Protein AF-A0A9W9ZMQ4-F1 (afdb_monomer)

Organism: NCBI:txid174260

Nearest PDB structures (foldseek):
  8i03-assembly1_B  TM=2.409E-01  e=3.350E+00  Schizosaccharomyces pombe

Sequence (214 aa):
MVRSVQECRAGLDAIQRSYLNISFSGPNGVFNESYMQEILKPEFLSNLENKTTQLNDWTKHHEGKTASRSLHESVLEYVGRPIHAFLRYLESDHMQHCVPSNVSSGLSFLPVSFVYVNGSADVTQKTTKVLPSGEPLNGSKAYVEILSYFTTTNNTPDEVHELGYKMLHKLYPEALEVARQVTGQKDNDTARDEFLKMLNSSEMFFSNVFDSTT

pLDDT: mean 88.93, std 10.67, range [38.91, 98.56]

Foldseek 3Di:
DAAALVVLVVVLVVLCVQQVQCNVVPLVRLCVDPVCVVVLPPVNLVVVVPDVVVQVVVCVVPVNDGPNRVVSVCCSPVPSNVSRVVSVCSVPVVSQQHEHCVQPVFLQSPDDQAGGGNRDGPPVGGDLCADPVGHHRHSLVVVQVVCVVVDVDPDHPVRVVVVVVVVCVVCVVVVLVVLCVVVVDPDSVVSVVVVVVVCPDPVVDPPPDPPPDD

Secondary structure (DSSP, 8-state):
---BHHHHHHHHHHHHHHTHHHHHHGGGGGGGSHHHHTTT-HHHHHHHHT-HHHHHHHHHHTTT--HHHHHHHHHIIIIIHHHHHHHHHIIIIIGGGPBPTTT-SSGGG-S-SEEEETTEEEEEEE---B-TTSPBP-HHHHHHHHHHHH-S----HHHHHHHHHHHHHHHHHHHHHHHHHHH--SSHHHHHHHHHHHHTSGGGSTT-------

Solvent-accessible surface area (backbone atoms only — not comparable to full-atom values): 12031 Å² total; per-residue (Å²): 129,93,38,17,46,66,56,48,48,54,50,50,57,52,53,36,61,78,38,45,41,24,63,74,59,37,32,70,13,39,71,71,30,75,87,42,40,67,74,66,30,67,70,56,43,49,63,67,67,70,43,67,71,63,48,54,53,46,22,70,76,48,85,69,40,52,70,63,57,52,48,54,53,46,46,40,62,72,45,12,39,53,53,34,51,48,54,48,40,50,66,60,67,48,46,32,44,21,32,42,56,91,68,30,82,52,49,60,48,32,62,59,70,41,45,36,50,76,60,40,72,39,85,89,41,68,50,83,50,43,48,98,88,62,53,74,58,52,20,45,59,50,44,51,56,52,48,52,71,79,36,97,57,90,66,50,69,65,55,51,50,52,49,49,52,54,49,47,68,61,47,50,60,56,54,45,52,51,22,18,69,74,66,70,36,88,50,62,68,62,9,46,56,52,38,52,51,51,66,71,31,73,88,63,45,92,74,73,68,76,82,84,83,127

Structure (mmCIF, N/CA/C/O backbone):
data_AF-A0A9W9ZMQ4-F1
#
_entry.id   AF-A0A9W9ZMQ4-F1
#
loop_
_atom_site.group_PDB
_atom_site.id
_atom_site.type_symbol
_atom_site.label_atom_id
_atom_site.label_alt_id
_atom_site.label_comp_id
_atom_site.label_asym_id
_atom_site.label_entity_id
_atom_site.label_seq_id
_atom_site.pdbx_PDB_ins_code
_atom_site.Cartn_x
_atom_site.Cartn_y
_atom_site.Cartn_z
_atom_site.occupancy
_atom_site.B_iso_or_equiv
_atom_site.auth_seq_id
_atom_site.auth_comp_id
_atom_site.auth_asym_id
_atom_site.auth_atom_id
_atom_site.pdbx_PDB_model_num
ATOM 1 N N . MET A 1 1 ? -0.966 -9.964 2.842 1.00 59.53 1 MET A N 1
ATOM 2 C CA . MET A 1 1 ? -1.218 -9.916 4.301 1.00 59.53 1 MET A CA 1
ATOM 3 C C . MET A 1 1 ? -2.714 -9.739 4.488 1.00 59.53 1 MET A C 1
ATOM 5 O O . MET A 1 1 ? -3.274 -8.937 3.756 1.00 59.53 1 MET A O 1
ATOM 9 N N . VAL A 1 2 ? -3.369 -10.503 5.366 1.00 82.06 2 VAL A N 1
ATOM 10 C CA . VAL A 1 2 ? -4.821 -10.350 5.574 1.00 82.06 2 VAL A CA 1
ATOM 11 C C . VAL A 1 2 ? -5.067 -9.009 6.263 1.00 82.06 2 VAL A C 1
ATOM 13 O O . VAL A 1 2 ? -4.484 -8.733 7.314 1.00 82.06 2 VAL A O 1
ATOM 16 N N . ARG A 1 3 ? -5.865 -8.160 5.624 1.00 88.56 3 ARG A N 1
ATOM 17 C CA . ARG A 1 3 ? -6.166 -6.790 6.042 1.00 88.56 3 ARG A CA 1
ATOM 18 C C . ARG A 1 3 ? -7.648 -6.519 5.857 1.00 88.56 3 ARG A C 1
ATOM 20 O O . ARG A 1 3 ? -8.308 -7.201 5.067 1.00 88.56 3 ARG A O 1
ATOM 27 N N . SER A 1 4 ? -8.159 -5.548 6.603 1.00 92.50 4 SER A N 1
ATOM 28 C CA . SER A 1 4 ? -9.529 -5.090 6.413 1.00 92.50 4 SER A CA 1
ATOM 29 C C . SER A 1 4 ? -9.705 -4.438 5.039 1.00 92.50 4 SER A C 1
ATOM 31 O O . SER A 1 4 ? -8.743 -3.952 4.443 1.00 92.50 4 SER A O 1
ATOM 33 N N . VAL A 1 5 ? -10.940 -4.379 4.537 1.00 92.81 5 VAL A N 1
ATOM 34 C CA . VAL A 1 5 ? -11.267 -3.680 3.280 1.00 92.81 5 VAL A CA 1
ATOM 35 C C . VAL A 1 5 ? -10.773 -2.227 3.293 1.00 92.81 5 VAL A C 1
ATOM 37 O O . VAL A 1 5 ? -10.251 -1.748 2.289 1.00 92.81 5 VAL A O 1
ATOM 40 N N . GLN A 1 6 ? -10.893 -1.526 4.423 1.00 92.00 6 GLN A N 1
ATOM 41 C CA . GLN A 1 6 ? -10.445 -0.138 4.559 1.00 92.00 6 GLN A CA 1
ATOM 42 C C . GLN A 1 6 ? -8.924 -0.027 4.484 1.00 92.00 6 GLN A C 1
ATOM 44 O O . GLN A 1 6 ? -8.417 0.827 3.763 1.00 92.00 6 GLN A O 1
ATOM 49 N N . GLU A 1 7 ? -8.195 -0.901 5.180 1.00 91.75 7 GLU A N 1
ATOM 50 C CA . GLU A 1 7 ? -6.730 -0.927 5.124 1.00 91.75 7 GLU A CA 1
ATOM 51 C C . GLU A 1 7 ? -6.221 -1.308 3.732 1.00 91.75 7 GLU A C 1
ATOM 53 O O . GLU A 1 7 ? -5.262 -0.713 3.247 1.00 91.75 7 GLU A O 1
ATOM 58 N N . CYS A 1 8 ? -6.869 -2.265 3.064 1.00 93.44 8 CYS A N 1
ATOM 59 C CA . CYS A 1 8 ? -6.542 -2.618 1.686 1.00 93.44 8 CYS A CA 1
ATOM 60 C C . CYS A 1 8 ? -6.761 -1.447 0.731 1.00 93.44 8 CYS A C 1
ATOM 62 O O . CYS A 1 8 ? -5.898 -1.176 -0.100 1.00 93.44 8 CYS A O 1
ATOM 64 N N . ARG A 1 9 ? -7.885 -0.730 0.862 1.00 94.69 9 ARG A N 1
ATOM 65 C CA . ARG A 1 9 ? -8.172 0.458 0.050 1.00 94.69 9 ARG A CA 1
ATOM 66 C C . ARG A 1 9 ? -7.150 1.560 0.297 1.00 94.69 9 ARG A C 1
ATOM 68 O O . ARG A 1 9 ? -6.568 2.050 -0.658 1.00 94.69 9 ARG A O 1
ATOM 75 N N . ALA A 1 10 ? -6.862 1.876 1.558 1.00 94.69 10 ALA A N 1
ATOM 76 C CA . ALA A 1 10 ? -5.843 2.864 1.901 1.00 94.69 10 ALA A CA 1
ATOM 77 C C . ALA A 1 10 ? -4.455 2.475 1.357 1.00 94.69 10 ALA A C 1
ATOM 79 O O . ALA A 1 10 ? -3.723 3.326 0.856 1.00 94.69 10 ALA A O 1
ATOM 80 N N . GLY A 1 11 ? -4.102 1.186 1.418 1.00 94.31 11 GLY A N 1
ATOM 81 C CA . GLY A 1 11 ? -2.867 0.661 0.838 1.00 94.31 11 GLY A CA 1
ATOM 82 C C . GLY A 1 11 ? -2.824 0.778 -0.687 1.00 94.31 11 GLY A C 1
ATOM 83 O O . GLY A 1 11 ? -1.808 1.207 -1.231 1.00 94.31 11 GLY A O 1
ATOM 84 N N . LEU A 1 12 ? -3.919 0.445 -1.376 1.00 95.94 12 LEU A N 1
ATOM 85 C CA . LEU A 1 12 ? -4.042 0.613 -2.825 1.00 95.94 12 LEU A CA 1
ATOM 86 C C . LEU A 1 12 ? -3.910 2.086 -3.219 1.00 95.94 12 LEU A C 1
ATOM 88 O O . LEU A 1 12 ? -3.083 2.400 -4.070 1.00 95.94 12 LEU A O 1
ATOM 92 N N . ASP A 1 13 ? -4.647 2.980 -2.557 1.00 96.94 13 ASP A N 1
ATOM 93 C CA . ASP A 1 13 ? -4.604 4.422 -2.812 1.00 96.94 13 ASP A CA 1
ATOM 94 C C . ASP A 1 13 ? -3.179 4.972 -2.624 1.00 96.94 13 ASP A C 1
ATOM 96 O O . ASP A 1 13 ? -2.702 5.783 -3.420 1.00 96.94 13 ASP A O 1
ATOM 100 N N . ALA A 1 14 ? -2.466 4.514 -1.589 1.00 96.75 14 ALA A N 1
ATOM 101 C CA . ALA A 1 14 ? -1.083 4.908 -1.336 1.00 96.75 14 ALA A CA 1
ATOM 102 C C . ALA A 1 14 ? -0.130 4.437 -2.448 1.00 96.75 14 ALA A C 1
ATOM 104 O O . ALA A 1 14 ? 0.670 5.232 -2.941 1.00 96.75 14 ALA A O 1
ATOM 105 N N . ILE A 1 15 ? -0.234 3.175 -2.876 1.00 95.62 15 ILE A N 1
ATOM 106 C CA . ILE A 1 15 ? 0.614 2.620 -3.942 1.00 95.62 15 ILE A CA 1
ATOM 107 C C . ILE A 1 15 ? 0.295 3.279 -5.289 1.00 95.62 15 ILE A C 1
ATOM 109 O O . ILE A 1 15 ? 1.211 3.645 -6.022 1.00 95.62 15 ILE A O 1
ATOM 113 N N . GLN A 1 16 ? -0.983 3.484 -5.612 1.00 96.62 16 GLN A N 1
ATOM 114 C CA . GLN A 1 16 ? -1.398 4.181 -6.830 1.00 96.62 16 GLN A CA 1
ATOM 115 C C . GLN A 1 16 ? -0.849 5.606 -6.874 1.00 96.62 16 GLN A C 1
ATOM 117 O O . GLN A 1 16 ? -0.392 6.040 -7.924 1.00 96.62 16 GLN A O 1
ATOM 122 N N . ARG A 1 17 ? -0.800 6.319 -5.741 1.00 95.44 17 ARG A N 1
ATOM 123 C CA . ARG A 1 17 ? -0.156 7.641 -5.662 1.00 95.44 17 ARG A CA 1
ATOM 124 C C . ARG A 1 17 ? 1.351 7.596 -5.907 1.00 95.44 17 ARG A C 1
ATOM 126 O O . ARG A 1 17 ? 1.884 8.551 -6.462 1.00 95.44 17 ARG A O 1
ATOM 133 N N . SER A 1 18 ? 2.040 6.523 -5.514 1.00 94.38 18 SER A N 1
ATOM 134 C CA . SER A 1 18 ? 3.469 6.344 -5.822 1.00 94.38 18 SER A CA 1
ATOM 135 C C . SER A 1 18 ? 3.740 6.108 -7.314 1.00 94.38 18 SER A C 1
ATOM 137 O O . SER A 1 18 ? 4.836 6.405 -7.778 1.00 94.38 18 SER A O 1
ATOM 139 N N . TYR A 1 19 ?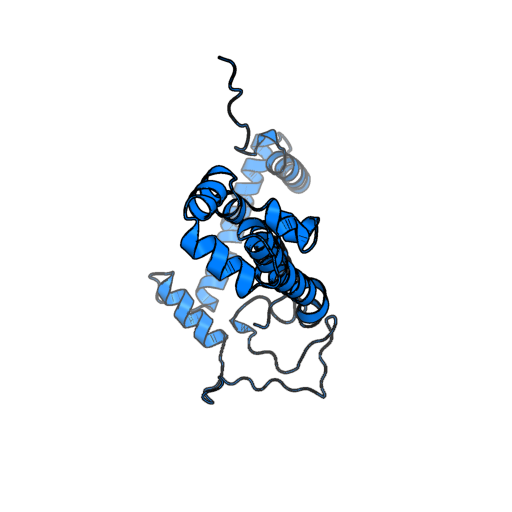 2.746 5.610 -8.054 1.00 95.88 19 TYR A N 1
ATOM 140 C CA . TYR A 1 19 ? 2.795 5.342 -9.495 1.00 95.88 19 TYR A CA 1
ATOM 141 C C . TYR A 1 19 ? 1.645 6.060 -10.210 1.00 95.88 19 TYR A C 1
ATOM 143 O O . TYR A 1 19 ? 0.858 5.442 -10.933 1.00 95.88 19 TYR A O 1
ATOM 151 N N . LEU A 1 20 ? 1.492 7.356 -9.924 1.00 95.94 20 LEU A N 1
ATOM 152 C CA . LEU A 1 20 ? 0.290 8.127 -10.242 1.00 95.94 20 LEU A CA 1
ATOM 153 C C . LEU A 1 20 ? -0.044 8.104 -11.733 1.00 95.94 20 LEU A C 1
ATOM 155 O O . LEU A 1 20 ? -1.196 7.881 -12.116 1.00 95.94 20 LEU A O 1
ATOM 159 N N . ASN A 1 21 ? 0.959 8.316 -12.583 1.00 97.81 21 ASN A N 1
ATOM 160 C CA . ASN A 1 21 ? 0.744 8.389 -14.019 1.00 97.81 21 ASN A CA 1
ATOM 161 C C . ASN A 1 21 ? 0.425 7.012 -14.588 1.00 97.81 21 ASN A C 1
ATOM 163 O O . ASN A 1 21 ? -0.464 6.904 -15.434 1.00 97.81 21 ASN A O 1
ATOM 167 N N . ILE A 1 22 ? 1.106 5.964 -14.114 1.00 97.88 22 ILE A N 1
ATOM 168 C CA . ILE A 1 22 ? 0.826 4.579 -14.521 1.00 97.88 22 ILE A CA 1
ATOM 169 C C . ILE A 1 22 ? -0.577 4.157 -14.069 1.00 97.88 22 ILE A C 1
ATOM 171 O O . ILE A 1 22 ? -1.312 3.524 -14.828 1.00 97.88 22 ILE A O 1
ATOM 175 N N . SER A 1 23 ? -0.974 4.538 -12.855 1.00 97.12 23 SER A N 1
ATOM 176 C CA . SER A 1 23 ? -2.301 4.254 -12.313 1.00 97.12 23 SER A CA 1
ATOM 177 C C . SER A 1 23 ? -3.410 4.928 -13.121 1.00 97.12 23 SER A C 1
ATOM 179 O O . SER A 1 23 ? -4.469 4.334 -13.300 1.00 97.12 23 SER A O 1
ATOM 181 N N . PHE A 1 24 ? -3.192 6.157 -13.597 1.00 96.19 24 PHE A N 1
ATOM 182 C CA . PHE A 1 24 ? -4.202 6.921 -14.334 1.00 96.19 24 PHE A CA 1
ATOM 183 C C . PHE A 1 24 ? -4.222 6.613 -15.839 1.00 96.19 24 PHE A C 1
ATOM 185 O O . PHE A 1 24 ? -5.285 6.517 -16.445 1.00 96.19 24 PHE A O 1
ATOM 192 N N . SER A 1 25 ? -3.046 6.453 -16.452 1.00 97.06 25 SER A N 1
ATOM 193 C CA . SER A 1 25 ? -2.873 6.383 -17.915 1.00 97.06 25 SER A CA 1
ATOM 194 C C . SER A 1 25 ? -2.521 4.982 -18.424 1.00 97.06 25 SER A C 1
ATOM 196 O O . SER A 1 25 ? -2.173 4.804 -19.595 1.00 97.06 25 SER A O 1
ATOM 198 N N . GLY A 1 26 ? -2.566 3.976 -17.551 1.00 97.75 26 GLY A N 1
ATOM 199 C CA . GLY A 1 26 ? -2.127 2.626 -17.871 1.00 97.75 26 GLY A CA 1
ATOM 200 C C . GLY A 1 26 ? -0.604 2.523 -18.047 1.00 97.75 26 GLY A C 1
ATOM 201 O O . GLY A 1 26 ? 0.141 3.406 -17.621 1.00 97.75 26 GLY A O 1
ATOM 202 N N . PRO A 1 27 ? -0.102 1.474 -18.726 1.00 98.12 27 PRO A N 1
ATOM 203 C CA . PRO A 1 27 ? 1.336 1.226 -18.862 1.00 98.12 27 PRO A CA 1
ATOM 204 C C . PRO A 1 27 ? 2.138 2.402 -19.437 1.00 98.12 27 PRO A C 1
ATOM 206 O O . PRO A 1 27 ? 3.269 2.625 -19.021 1.00 98.12 27 PRO A O 1
ATOM 209 N N . ASN A 1 28 ? 1.551 3.177 -20.358 1.00 97.06 28 ASN A N 1
ATOM 210 C CA . ASN A 1 28 ? 2.207 4.335 -20.978 1.00 97.06 28 ASN A CA 1
ATOM 211 C C . ASN A 1 28 ? 2.430 5.499 -20.005 1.00 97.06 28 ASN A C 1
ATOM 213 O O . ASN A 1 28 ? 3.267 6.358 -20.271 1.00 97.06 28 ASN A O 1
ATOM 217 N N . GLY A 1 29 ? 1.729 5.521 -18.869 1.00 96.81 29 GLY A N 1
ATOM 218 C CA . GLY A 1 29 ? 1.953 6.511 -17.822 1.00 96.81 29 GLY A CA 1
ATOM 219 C C . GLY A 1 29 ? 3.388 6.517 -17.295 1.00 96.81 29 GLY A C 1
ATOM 220 O O . GLY A 1 29 ? 3.842 7.545 -16.807 1.00 96.81 29 GLY A O 1
ATOM 221 N N . VAL A 1 30 ? 4.133 5.420 -17.477 1.00 96.88 30 VAL A N 1
ATOM 222 C CA . VAL A 1 30 ? 5.542 5.292 -17.078 1.00 96.88 30 VAL A CA 1
ATOM 223 C C . VAL A 1 30 ? 6.427 6.398 -17.653 1.00 96.88 30 VAL A C 1
ATOM 225 O O . VAL A 1 30 ? 7.364 6.831 -16.994 1.00 96.88 30 VAL A O 1
ATOM 228 N N . PHE A 1 31 ? 6.110 6.908 -18.844 1.00 94.81 31 PHE A N 1
ATOM 229 C CA . PHE A 1 31 ? 6.879 7.971 -19.497 1.00 94.81 31 PHE A CA 1
ATOM 230 C C . PHE A 1 31 ? 6.680 9.350 -18.855 1.00 94.81 31 PHE A C 1
ATOM 232 O O . PHE A 1 31 ? 7.500 10.246 -19.046 1.00 94.81 31 PHE A O 1
ATOM 239 N N . ASN A 1 32 ? 5.619 9.504 -18.064 1.00 94.25 32 ASN A N 1
ATOM 240 C CA . ASN A 1 32 ? 5.303 10.730 -17.337 1.00 94.25 32 ASN A CA 1
ATOM 241 C C . ASN A 1 32 ? 5.726 10.660 -15.863 1.00 94.25 32 ASN A C 1
ATOM 243 O O . ASN A 1 32 ? 5.586 11.649 -15.146 1.00 94.25 32 ASN A O 1
ATOM 247 N N . GLU A 1 33 ? 6.241 9.518 -15.399 1.00 93.50 33 GLU A N 1
ATOM 248 C CA . GLU A 1 33 ? 6.724 9.389 -14.029 1.00 93.50 33 GLU A CA 1
ATOM 249 C C . GLU A 1 33 ? 8.049 10.125 -13.839 1.00 93.50 33 GLU A C 1
ATOM 251 O O . GLU A 1 33 ? 8.992 9.957 -14.616 1.00 93.50 33 GLU A O 1
ATOM 256 N N . SER A 1 34 ? 8.150 10.906 -12.762 1.00 90.56 34 SER A N 1
ATOM 257 C CA . SER A 1 34 ? 9.319 11.753 -12.483 1.00 90.56 34 SER A CA 1
ATOM 258 C C . SER A 1 34 ? 10.629 10.960 -12.446 1.00 90.56 34 SER A C 1
ATOM 260 O O . SER A 1 34 ? 11.647 11.406 -12.971 1.00 90.56 34 SER A O 1
ATOM 262 N N . TYR A 1 35 ? 10.595 9.745 -11.895 1.00 87.88 35 TYR A N 1
ATOM 263 C CA . TYR A 1 35 ? 11.756 8.860 -11.803 1.00 87.88 35 TYR A CA 1
ATOM 264 C C . TYR A 1 35 ? 12.180 8.248 -13.154 1.00 87.88 35 TYR A C 1
ATOM 266 O O . TYR A 1 35 ? 13.307 7.772 -13.277 1.00 87.88 35 TYR A O 1
ATOM 274 N N . MET A 1 36 ? 11.311 8.256 -14.171 1.00 90.44 36 MET A N 1
ATOM 275 C CA . MET A 1 36 ? 11.626 7.790 -15.530 1.00 90.44 36 MET A CA 1
ATOM 276 C C . MET A 1 36 ? 12.026 8.926 -16.460 1.00 90.44 36 MET A C 1
ATOM 278 O O . MET A 1 36 ? 12.832 8.707 -17.364 1.00 90.44 36 MET A O 1
ATOM 282 N N . GLN A 1 37 ? 11.513 10.137 -16.231 1.00 85.44 37 GLN A N 1
ATOM 283 C CA . GLN A 1 37 ? 11.831 11.293 -17.065 1.00 85.44 37 GLN A CA 1
ATOM 284 C C . GLN A 1 37 ? 13.339 11.536 -17.158 1.00 85.44 37 GLN A C 1
ATOM 286 O O . GLN A 1 37 ? 13.832 11.752 -18.256 1.00 85.44 37 GLN A O 1
ATOM 291 N N . GLU A 1 38 ? 14.088 11.405 -16.058 1.00 83.94 38 GLU A N 1
ATOM 292 C CA . GLU A 1 38 ? 15.555 11.547 -16.064 1.00 83.94 38 GLU A CA 1
ATOM 293 C C . GLU A 1 38 ? 16.265 10.527 -16.969 1.00 83.94 38 GLU A C 1
ATOM 295 O O . GLU A 1 38 ? 17.199 10.879 -17.686 1.00 83.94 38 GLU A O 1
ATOM 300 N N . ILE A 1 39 ? 15.803 9.274 -16.979 1.00 84.56 39 ILE A N 1
ATOM 301 C CA . ILE A 1 39 ? 16.380 8.187 -17.791 1.00 84.56 39 ILE A CA 1
ATOM 302 C C . ILE A 1 39 ? 16.068 8.383 -19.280 1.00 84.56 39 ILE A C 1
ATOM 304 O O . ILE A 1 39 ? 16.823 7.943 -20.144 1.00 84.56 39 ILE A O 1
ATOM 308 N N . LEU A 1 40 ? 14.953 9.041 -19.590 1.00 85.75 40 LEU A N 1
ATOM 309 C CA . LEU A 1 40 ? 14.458 9.229 -20.952 1.00 85.75 40 LEU A CA 1
ATOM 310 C C . LEU A 1 40 ? 14.768 10.617 -21.523 1.00 85.75 40 LEU A C 1
ATOM 312 O O . LEU A 1 40 ? 14.327 10.936 -22.629 1.00 85.75 40 LEU A O 1
ATOM 316 N N . LYS A 1 41 ? 15.535 11.442 -20.800 1.00 86.56 41 LYS A N 1
ATOM 317 C CA . LYS A 1 41 ? 15.930 12.773 -21.264 1.00 86.56 41 LYS A CA 1
ATOM 318 C C . LYS A 1 41 ? 16.707 12.697 -22.583 1.00 86.56 41 LYS A C 1
ATOM 320 O O . LYS A 1 41 ? 17.658 11.913 -22.679 1.00 86.56 41 LYS A O 1
ATOM 325 N N . PRO A 1 42 ? 16.386 13.546 -23.576 1.00 83.44 42 PRO A N 1
ATOM 326 C CA . PRO A 1 42 ? 17.128 13.607 -24.834 1.00 83.44 42 PRO A CA 1
ATOM 327 C C . PRO A 1 42 ? 18.636 13.817 -24.646 1.00 83.44 42 PRO A C 1
ATOM 329 O O . PRO A 1 42 ? 19.436 13.251 -25.387 1.00 83.44 42 PRO A O 1
ATOM 332 N N . GLU A 1 43 ? 19.060 14.580 -23.639 1.00 84.88 43 GLU A N 1
ATOM 333 C CA . GLU A 1 43 ? 20.474 14.828 -23.335 1.00 84.88 43 GLU A CA 1
ATOM 334 C C . GLU A 1 43 ? 21.187 13.562 -22.839 1.00 84.88 43 GLU A C 1
ATOM 336 O O . GLU A 1 43 ? 22.322 13.281 -23.222 1.00 84.88 43 GLU A O 1
ATOM 341 N N . PHE A 1 44 ? 20.519 12.760 -22.007 1.00 82.00 44 PHE A N 1
ATOM 342 C CA . PHE A 1 44 ? 21.046 11.467 -21.573 1.00 82.00 44 PHE A CA 1
ATOM 343 C C . PHE A 1 44 ? 21.131 10.488 -22.751 1.00 82.00 44 PHE A C 1
ATOM 345 O O . PHE A 1 44 ? 22.168 9.858 -22.971 1.00 82.00 44 PHE A O 1
ATOM 352 N N . LEU A 1 45 ? 20.069 10.418 -23.557 1.00 79.19 45 LEU A N 1
ATOM 353 C CA . LEU A 1 45 ? 19.985 9.534 -24.718 1.00 79.19 45 LEU A CA 1
ATOM 354 C C . LEU A 1 45 ? 20.999 9.899 -25.811 1.00 79.19 45 LEU A C 1
ATOM 356 O O . LEU A 1 45 ? 21.678 9.022 -26.335 1.00 79.19 45 LEU A O 1
ATOM 360 N N . SER A 1 46 ? 21.179 11.183 -26.108 1.00 79.50 46 SER A N 1
ATOM 361 C CA . SER A 1 46 ? 22.173 11.651 -27.086 1.00 79.50 46 SER A CA 1
ATOM 362 C C . SER A 1 46 ? 23.609 11.342 -26.656 1.00 79.50 46 SER A C 1
ATOM 364 O O . SER A 1 46 ? 24.436 10.978 -27.489 1.00 79.50 46 SER A O 1
ATOM 366 N N . ASN A 1 47 ? 23.915 11.383 -25.355 1.00 76.62 47 ASN A N 1
ATOM 367 C CA . ASN A 1 47 ? 25.215 10.945 -24.844 1.00 76.62 47 ASN A CA 1
ATOM 368 C C . ASN A 1 47 ? 25.455 9.440 -25.036 1.00 76.62 47 ASN A C 1
ATOM 370 O O . ASN A 1 47 ? 26.589 9.039 -25.315 1.00 76.62 47 ASN A O 1
ATOM 374 N N . LEU A 1 48 ? 24.411 8.611 -24.925 1.00 72.00 48 LEU A N 1
ATOM 375 C CA . LEU A 1 48 ? 24.486 7.189 -25.282 1.00 72.00 48 LEU A CA 1
ATOM 376 C C . LEU A 1 48 ? 24.709 7.003 -26.790 1.00 72.00 48 LEU A C 1
ATOM 378 O O . LEU A 1 48 ? 25.437 6.101 -27.202 1.00 72.00 48 LEU A O 1
ATOM 382 N N . GLU A 1 49 ? 24.135 7.886 -27.605 1.00 72.62 49 GLU A N 1
ATOM 383 C CA . GLU A 1 49 ? 24.189 7.831 -29.067 1.00 72.62 49 GLU A CA 1
ATOM 384 C C . GLU A 1 49 ? 25.435 8.505 -29.689 1.00 72.62 49 GLU A C 1
ATOM 386 O O . GLU A 1 49 ? 25.659 8.431 -30.893 1.00 72.62 49 GLU A O 1
ATOM 391 N N . ASN A 1 50 ? 26.329 9.092 -28.892 1.00 72.12 50 ASN A N 1
ATOM 392 C CA . ASN A 1 50 ? 27.552 9.727 -29.405 1.00 72.12 50 ASN A CA 1
ATOM 393 C C . ASN A 1 50 ? 28.723 8.748 -29.650 1.00 72.12 50 ASN A C 1
ATOM 395 O O . ASN A 1 50 ? 29.788 9.159 -30.115 1.00 72.12 50 ASN A O 1
ATOM 399 N N . LYS A 1 51 ? 28.563 7.447 -29.358 1.00 72.81 51 LYS A N 1
ATOM 400 C CA . LYS A 1 51 ? 29.622 6.425 -29.500 1.00 72.81 51 LYS A CA 1
ATOM 401 C C . LYS A 1 51 ? 29.340 5.465 -30.658 1.00 72.81 51 LYS A C 1
ATOM 403 O O . LYS A 1 51 ? 28.708 4.422 -30.502 1.00 72.81 51 LYS A O 1
ATOM 408 N N . THR A 1 52 ? 29.864 5.805 -31.833 1.00 72.94 52 THR A N 1
ATOM 409 C CA . THR A 1 52 ? 29.505 5.200 -33.129 1.00 72.94 52 THR A CA 1
ATOM 410 C C . THR A 1 52 ? 29.764 3.692 -33.228 1.00 72.94 52 THR A C 1
ATOM 412 O O . THR A 1 52 ? 28.957 2.971 -33.806 1.00 72.94 52 THR A O 1
ATOM 415 N N . THR A 1 53 ? 30.857 3.177 -32.654 1.00 78.44 53 THR A N 1
ATOM 416 C CA . THR A 1 53 ? 31.166 1.732 -32.680 1.00 78.44 53 THR A CA 1
ATOM 417 C C . THR A 1 53 ? 30.172 0.914 -31.859 1.00 78.44 53 THR A C 1
ATOM 419 O O . THR A 1 53 ? 29.643 -0.081 -32.343 1.00 78.44 53 THR A O 1
ATOM 422 N N . GLN A 1 54 ? 29.854 1.376 -30.651 1.00 79.62 54 GLN A N 1
ATOM 423 C CA . GLN A 1 54 ? 28.916 0.711 -29.743 1.00 79.62 54 GLN A CA 1
ATOM 424 C C . GLN A 1 54 ? 27.479 0.768 -30.264 1.00 79.62 54 GLN A C 1
ATOM 426 O O . GLN A 1 54 ? 26.733 -0.193 -30.104 1.00 79.62 54 GLN A O 1
ATOM 431 N N . LEU A 1 55 ? 27.101 1.854 -30.942 1.00 78.62 55 LEU A N 1
ATOM 432 C CA . LEU A 1 55 ? 25.808 1.951 -31.616 1.00 78.62 55 LEU A CA 1
ATOM 433 C C . LEU A 1 55 ? 25.670 0.985 -32.788 1.00 78.62 55 LEU A C 1
ATOM 435 O O . LEU A 1 55 ? 24.613 0.377 -32.950 1.00 78.62 55 LEU A O 1
ATOM 439 N N . ASN A 1 56 ? 26.716 0.837 -33.601 1.00 81.12 56 ASN A N 1
ATOM 440 C CA . ASN A 1 56 ? 26.700 -0.114 -34.710 1.00 81.12 56 ASN A CA 1
ATOM 441 C C . ASN A 1 56 ? 26.547 -1.546 -34.185 1.00 81.12 56 ASN A C 1
ATOM 443 O O . ASN A 1 56 ? 25.721 -2.305 -34.697 1.00 81.12 56 ASN A O 1
ATOM 447 N N . ASP A 1 57 ? 27.277 -1.885 -33.120 1.00 84.88 57 ASP A N 1
ATOM 448 C CA . ASP A 1 57 ? 27.133 -3.171 -32.444 1.00 84.88 57 ASP A CA 1
ATOM 449 C C . ASP A 1 57 ? 25.731 -3.338 -31.846 1.00 84.88 57 ASP A C 1
ATOM 451 O O . ASP A 1 57 ? 25.107 -4.378 -32.053 1.00 84.88 57 ASP A O 1
ATOM 455 N N . TRP A 1 58 ? 25.185 -2.321 -31.172 1.00 86.00 58 TRP A N 1
ATOM 456 C CA . TRP A 1 58 ? 23.825 -2.353 -30.625 1.00 86.00 58 TRP A CA 1
ATOM 457 C C . TRP A 1 58 ? 22.789 -2.644 -31.710 1.00 86.00 58 TRP A C 1
ATOM 459 O O . TRP A 1 58 ? 22.039 -3.615 -31.615 1.00 86.00 58 TRP A O 1
ATOM 469 N N . THR A 1 59 ? 22.808 -1.843 -32.774 1.00 85.69 59 THR A N 1
ATOM 470 C CA . THR A 1 59 ? 21.881 -1.909 -33.910 1.00 85.69 59 THR A CA 1
ATOM 471 C C . THR A 1 59 ? 21.922 -3.286 -34.574 1.00 85.69 59 THR A C 1
ATOM 473 O O . THR A 1 59 ? 20.877 -3.843 -34.912 1.00 85.69 59 THR A O 1
ATOM 476 N N . LYS A 1 60 ? 23.118 -3.881 -34.700 1.00 88.62 60 LYS A N 1
ATOM 477 C CA . LYS A 1 60 ? 23.307 -5.237 -35.236 1.00 88.62 60 LYS A CA 1
ATOM 478 C C . LYS A 1 60 ? 22.664 -6.315 -34.359 1.00 88.62 60 LYS A C 1
ATOM 480 O O . LYS A 1 60 ? 22.126 -7.278 -34.895 1.00 88.62 60 LYS A O 1
ATOM 485 N N . HIS A 1 61 ? 22.714 -6.162 -33.037 1.00 88.50 61 HIS A N 1
ATOM 486 C CA . HIS A 1 61 ? 22.158 -7.136 -32.091 1.00 88.50 61 HIS A CA 1
ATOM 487 C C . HIS A 1 61 ? 20.680 -6.890 -31.742 1.00 88.50 61 HIS A C 1
ATOM 489 O O . HIS A 1 61 ? 20.054 -7.765 -31.158 1.00 88.50 61 HIS A O 1
ATOM 495 N N . HIS A 1 62 ? 20.121 -5.729 -32.098 1.00 87.94 62 HIS A N 1
ATOM 496 C CA . HIS A 1 62 ? 18.763 -5.304 -31.726 1.00 87.94 62 HIS A CA 1
ATOM 497 C C . HIS A 1 62 ? 17.901 -4.994 -32.957 1.00 87.94 62 HIS A C 1
ATOM 499 O O . HIS A 1 62 ? 17.126 -4.040 -32.959 1.00 87.94 62 HIS A O 1
ATOM 505 N N . GLU A 1 63 ? 18.047 -5.791 -34.019 1.00 90.06 63 GLU A N 1
ATOM 506 C CA . GLU A 1 63 ? 17.161 -5.761 -35.196 1.00 90.06 63 GLU A CA 1
ATOM 507 C C . GLU A 1 63 ? 17.053 -4.379 -35.870 1.00 90.06 63 GLU A C 1
ATOM 509 O O . GLU A 1 63 ? 15.997 -3.986 -36.365 1.00 90.06 63 GLU A O 1
ATOM 514 N N . GLY A 1 64 ? 18.135 -3.599 -35.879 1.00 87.00 64 GLY A N 1
ATOM 515 C CA . GLY A 1 64 ? 18.123 -2.268 -36.485 1.00 87.00 64 GLY A CA 1
ATOM 516 C C . GLY A 1 64 ? 17.563 -1.154 -35.591 1.00 87.00 64 GLY A C 1
ATOM 517 O O . GLY A 1 64 ? 17.470 -0.013 -36.043 1.00 87.00 64 GLY A O 1
ATOM 518 N N . LYS A 1 65 ? 17.183 -1.438 -34.339 1.00 88.94 65 LYS A N 1
ATOM 519 C CA . LYS A 1 65 ? 16.650 -0.427 -33.414 1.00 88.94 65 LYS A CA 1
ATOM 520 C C . LYS A 1 65 ? 17.757 0.472 -32.868 1.00 88.94 65 LYS A C 1
ATOM 522 O O . LYS A 1 65 ? 18.833 0.006 -32.498 1.00 88.94 65 LYS A O 1
ATOM 527 N N . THR A 1 66 ? 17.449 1.763 -32.742 1.00 86.62 66 THR A N 1
ATOM 528 C CA . THR A 1 66 ? 18.305 2.712 -32.020 1.00 86.62 66 THR A CA 1
ATOM 529 C C . THR A 1 66 ? 18.312 2.398 -30.523 1.00 86.62 66 THR A C 1
ATOM 531 O O . THR A 1 66 ? 17.380 1.768 -30.002 1.00 86.62 66 THR A O 1
ATOM 534 N N . ALA A 1 67 ? 19.347 2.854 -29.814 1.00 83.62 67 ALA A N 1
ATOM 535 C CA . ALA A 1 67 ? 19.428 2.721 -28.361 1.00 83.62 67 ALA A CA 1
ATOM 536 C C . ALA A 1 67 ? 18.231 3.405 -27.678 1.00 83.62 67 ALA A C 1
ATOM 538 O O . ALA A 1 67 ? 17.571 2.782 -26.848 1.00 83.62 67 ALA A O 1
ATOM 539 N N . SER A 1 68 ? 17.878 4.624 -28.107 1.00 85.56 68 SER A N 1
ATOM 540 C CA . SER A 1 68 ? 16.693 5.346 -27.628 1.00 85.56 68 SER A CA 1
ATOM 541 C C . SER A 1 68 ? 15.397 4.542 -27.796 1.00 85.56 68 SER A C 1
ATOM 543 O O . SER A 1 68 ? 14.656 4.341 -26.832 1.00 85.56 68 SER A O 1
ATOM 545 N N . ARG A 1 69 ? 15.149 3.979 -28.989 1.00 88.88 69 ARG A N 1
ATOM 546 C CA . ARG A 1 69 ? 13.957 3.155 -29.240 1.00 88.88 69 ARG A CA 1
ATOM 547 C C . ARG A 1 69 ? 13.942 1.895 -28.378 1.00 88.88 69 ARG A C 1
ATOM 549 O O . ARG A 1 69 ? 12.905 1.547 -27.820 1.00 88.88 69 ARG A O 1
ATOM 556 N N . SER A 1 70 ? 15.087 1.231 -28.261 1.00 90.44 70 SER A N 1
ATOM 557 C CA . SER A 1 70 ? 15.227 0.008 -27.466 1.00 90.44 70 SER A CA 1
ATOM 558 C C . SER A 1 70 ? 14.954 0.275 -25.985 1.00 90.44 70 SER A C 1
ATOM 560 O O . SER A 1 70 ? 14.248 -0.499 -25.339 1.00 90.44 70 SER A O 1
ATOM 562 N N . LEU A 1 71 ? 15.460 1.393 -25.455 1.00 89.44 71 LEU A N 1
ATOM 563 C CA . LEU A 1 71 ? 15.212 1.813 -24.079 1.00 89.44 71 LEU A CA 1
ATOM 564 C C . LEU A 1 71 ? 13.736 2.151 -23.860 1.00 89.44 71 LEU A C 1
ATOM 566 O O . LEU A 1 71 ? 13.145 1.673 -22.897 1.00 89.44 71 LEU A O 1
ATOM 570 N N . HIS A 1 72 ? 13.124 2.913 -24.766 1.00 91.56 72 HIS A N 1
ATOM 571 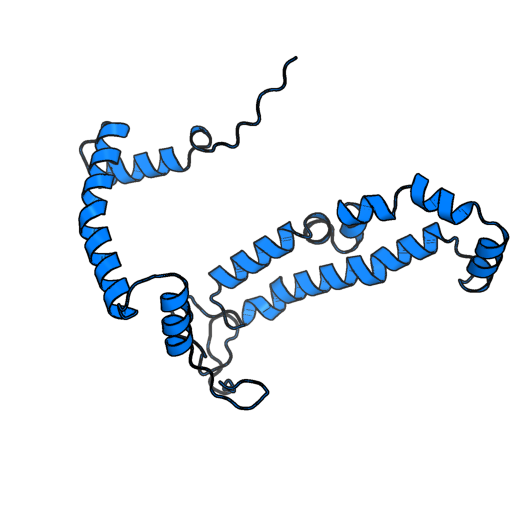C CA . HIS A 1 72 ? 11.712 3.282 -24.673 1.00 91.56 72 HIS A CA 1
ATOM 572 C C . HIS A 1 72 ? 10.791 2.050 -24.670 1.00 91.56 72 HIS A C 1
ATOM 574 O O . HIS A 1 72 ? 9.894 1.941 -23.834 1.00 91.56 72 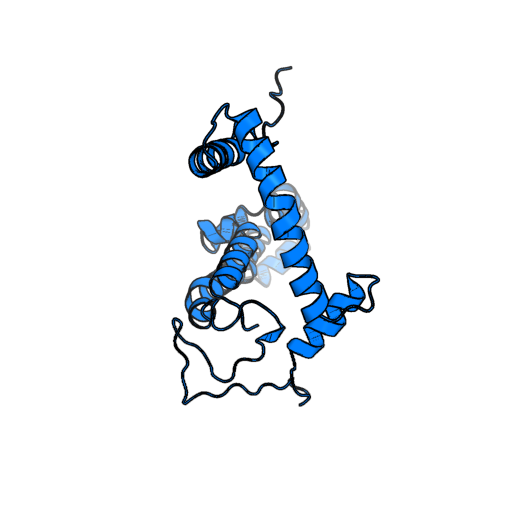HIS A O 1
ATOM 580 N N . GLU A 1 73 ? 11.031 1.090 -25.569 1.00 93.88 73 GLU A N 1
ATOM 581 C CA . GLU A 1 73 ? 10.303 -0.187 -25.600 1.00 93.88 73 GLU A CA 1
ATOM 582 C C . GLU A 1 73 ? 10.535 -0.997 -24.311 1.00 93.88 73 GLU A C 1
ATOM 584 O O . GLU A 1 73 ? 9.583 -1.529 -23.743 1.00 93.88 73 GLU A O 1
ATOM 589 N N . SER A 1 74 ? 11.769 -1.025 -23.799 1.00 93.62 74 SER A N 1
ATOM 590 C CA . SER A 1 74 ? 12.110 -1.737 -22.559 1.00 93.62 74 SER A CA 1
ATOM 591 C C . SER A 1 74 ? 11.445 -1.126 -21.325 1.00 93.62 74 SER A C 1
ATOM 593 O O . SER A 1 74 ? 10.948 -1.858 -20.474 1.00 93.62 74 SER A O 1
ATOM 595 N N . VAL A 1 75 ? 11.396 0.204 -21.221 1.00 95.19 75 VAL A N 1
ATOM 596 C CA . VAL A 1 75 ? 10.724 0.901 -20.113 1.00 95.19 75 VAL A CA 1
ATOM 597 C C . VAL A 1 75 ? 9.227 0.595 -20.121 1.00 95.19 75 VAL A C 1
ATOM 599 O O . VAL A 1 75 ? 8.656 0.286 -19.075 1.00 95.19 75 VAL A O 1
ATOM 602 N N . LEU A 1 76 ? 8.582 0.602 -21.288 1.00 97.12 76 LEU A N 1
ATOM 603 C CA . LEU A 1 76 ? 7.176 0.215 -21.376 1.00 97.12 76 LEU A CA 1
ATOM 604 C C . LEU A 1 76 ? 6.962 -1.243 -20.953 1.00 97.12 76 LEU A C 1
ATOM 606 O O . LEU A 1 76 ? 6.084 -1.520 -20.136 1.00 97.12 76 LEU A O 1
ATOM 610 N N . GLU A 1 77 ? 7.754 -2.162 -21.504 1.00 97.88 77 GLU A N 1
ATOM 611 C CA . GLU A 1 77 ? 7.542 -3.601 -21.346 1.00 97.88 77 GLU A CA 1
ATOM 612 C C . GLU A 1 77 ? 7.896 -4.108 -19.948 1.00 97.88 77 GLU A C 1
ATOM 614 O O . GLU A 1 77 ? 7.163 -4.918 -19.386 1.00 97.88 77 GLU A O 1
ATOM 619 N N . TYR A 1 78 ? 8.983 -3.607 -19.362 1.00 96.75 78 TYR A N 1
ATOM 620 C CA . TYR A 1 78 ? 9.536 -4.139 -18.116 1.00 96.75 78 TYR A CA 1
ATOM 621 C C . TYR A 1 78 ? 9.302 -3.246 -16.895 1.00 96.75 78 TYR A C 1
ATOM 623 O O . TYR A 1 78 ? 9.536 -3.691 -15.773 1.00 96.75 78 TYR A O 1
ATOM 631 N N . VAL A 1 79 ? 8.807 -2.017 -17.076 1.00 96.06 79 VAL A N 1
ATOM 632 C CA . VAL A 1 79 ? 8.455 -1.116 -15.964 1.00 96.06 79 VAL A CA 1
ATOM 633 C C . VAL A 1 79 ? 6.974 -0.753 -16.016 1.00 96.06 79 VAL A C 1
ATOM 635 O O . VAL A 1 79 ? 6.236 -1.054 -15.078 1.00 96.06 79 VAL A O 1
ATOM 638 N N . GLY A 1 80 ? 6.508 -0.178 -17.127 1.00 97.56 80 GLY A N 1
ATOM 639 C CA . GLY A 1 80 ? 5.125 0.281 -17.268 1.00 97.56 80 GLY A CA 1
ATOM 640 C C . GLY A 1 80 ? 4.100 -0.848 -17.152 1.00 97.56 80 GLY A C 1
ATOM 641 O O . GLY A 1 80 ? 3.195 -0.785 -16.316 1.00 97.56 80 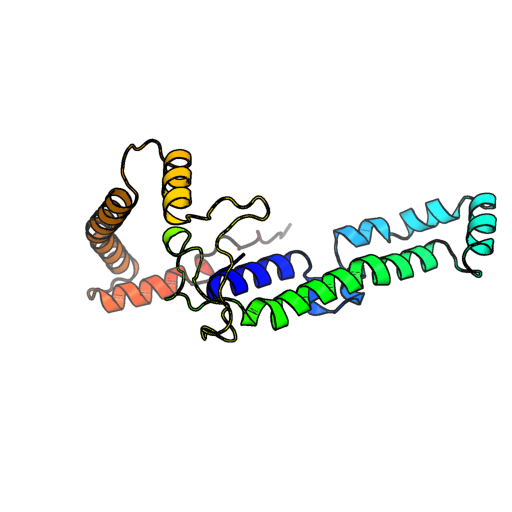GLY A O 1
ATOM 642 N N . ARG A 1 81 ? 4.238 -1.908 -17.962 1.00 98.56 81 ARG A N 1
ATOM 643 C CA . ARG A 1 81 ? 3.297 -3.043 -17.945 1.00 98.56 81 ARG A CA 1
ATOM 644 C C . ARG A 1 81 ? 3.286 -3.796 -16.613 1.00 98.56 81 ARG A C 1
ATOM 646 O O . ARG A 1 81 ? 2.178 -4.034 -16.131 1.00 98.56 81 ARG A O 1
ATOM 653 N N . PRO A 1 82 ? 4.428 -4.158 -15.991 1.00 98.38 82 PRO A N 1
ATOM 654 C CA . PRO A 1 82 ? 4.408 -4.921 -14.747 1.00 98.38 82 PRO A CA 1
ATOM 655 C C . PRO A 1 82 ? 3.821 -4.127 -13.582 1.00 98.38 82 PRO A C 1
ATOM 657 O O . PRO A 1 82 ? 3.008 -4.672 -12.839 1.00 98.38 82 PRO A O 1
ATOM 660 N N . ILE A 1 83 ? 4.154 -2.835 -13.455 1.00 98.12 83 ILE A N 1
ATOM 661 C CA . ILE A 1 83 ? 3.566 -1.972 -12.419 1.00 98.12 83 ILE A CA 1
ATOM 662 C C . ILE A 1 83 ? 2.057 -1.862 -12.632 1.00 98.12 83 ILE A C 1
ATOM 664 O O . ILE A 1 83 ? 1.291 -2.091 -11.701 1.00 98.12 83 ILE A O 1
ATOM 668 N N . HIS A 1 84 ? 1.607 -1.589 -13.858 1.00 98.38 84 HIS A N 1
ATOM 669 C CA . HIS A 1 84 ? 0.177 -1.518 -14.150 1.00 98.38 84 HIS A CA 1
ATOM 670 C C . HIS A 1 84 ? -0.547 -2.843 -13.856 1.00 98.38 84 HIS A C 1
ATOM 672 O O . HIS A 1 84 ? -1.606 -2.842 -13.234 1.00 98.38 84 HIS A O 1
ATOM 678 N N . ALA A 1 85 ? 0.021 -3.982 -14.261 1.00 98.31 85 ALA A N 1
ATOM 679 C CA . ALA A 1 85 ? -0.546 -5.298 -13.976 1.00 98.31 85 ALA A CA 1
ATOM 680 C C . ALA A 1 85 ? -0.633 -5.570 -12.467 1.00 98.31 85 ALA A C 1
ATOM 682 O O . ALA A 1 85 ? -1.643 -6.087 -11.994 1.00 98.31 85 ALA A O 1
ATOM 683 N N . PHE A 1 86 ? 0.387 -5.171 -11.704 1.00 97.88 86 PHE A N 1
ATOM 684 C CA . PHE A 1 86 ? 0.380 -5.259 -10.248 1.00 97.88 86 PHE A CA 1
ATOM 685 C C . PHE A 1 86 ? -0.716 -4.388 -9.620 1.00 97.88 86 PHE A C 1
ATOM 687 O O . PHE A 1 86 ? -1.467 -4.882 -8.782 1.00 97.88 86 PHE A O 1
ATOM 694 N N . LEU A 1 87 ? -0.866 -3.132 -10.055 1.00 97.94 87 LEU A N 1
ATOM 695 C CA . LEU A 1 87 ? -1.942 -2.248 -9.590 1.00 97.94 87 LEU A CA 1
ATOM 696 C C . LEU A 1 87 ? -3.323 -2.854 -9.867 1.00 97.94 87 LEU A C 1
ATOM 698 O O . LEU A 1 87 ? -4.174 -2.864 -8.981 1.00 97.94 87 LEU A O 1
ATOM 702 N N . ARG A 1 88 ? -3.523 -3.420 -11.064 1.00 97.75 88 ARG A N 1
ATOM 703 C CA . ARG A 1 88 ? -4.767 -4.113 -11.423 1.00 97.75 88 ARG A CA 1
ATOM 704 C C . ARG A 1 88 ? -5.015 -5.324 -10.538 1.00 97.75 88 ARG A C 1
ATOM 706 O O . ARG A 1 88 ? -6.103 -5.430 -9.993 1.00 97.75 88 ARG A O 1
ATOM 713 N N . TYR A 1 89 ? -4.011 -6.171 -10.323 1.00 97.50 89 TYR A N 1
ATOM 714 C CA . TYR A 1 89 ? -4.114 -7.293 -9.389 1.00 97.50 89 TYR A CA 1
ATOM 715 C C . TYR A 1 89 ? -4.511 -6.827 -7.982 1.00 97.50 89 TYR A C 1
ATOM 717 O O . TYR A 1 89 ? -5.380 -7.432 -7.361 1.00 97.50 89 TYR A O 1
ATOM 725 N N . LEU A 1 90 ? -3.916 -5.745 -7.469 1.00 96.31 90 LEU A N 1
ATOM 726 C CA . LEU A 1 90 ? -4.286 -5.220 -6.154 1.00 96.31 90 LEU A CA 1
ATOM 727 C C . LEU A 1 90 ? -5.741 -4.730 -6.110 1.00 96.31 90 LEU A C 1
ATOM 729 O O . LEU A 1 90 ? -6.439 -4.960 -5.122 1.00 96.31 90 LEU A O 1
ATOM 733 N N . GLU A 1 91 ? -6.192 -4.075 -7.176 1.00 95.50 91 GLU A N 1
ATOM 734 C CA . GLU A 1 91 ? -7.530 -3.498 -7.303 1.00 95.50 91 GLU A CA 1
ATOM 735 C C . GLU A 1 91 ? -8.632 -4.556 -7.479 1.00 95.50 91 GLU A C 1
ATOM 737 O O . GLU A 1 91 ? -9.679 -4.444 -6.841 1.00 95.50 91 GLU A O 1
ATOM 742 N N . SER A 1 92 ? -8.414 -5.582 -8.309 1.00 93.31 92 SER A N 1
ATOM 743 C CA . SER A 1 92 ? -9.419 -6.613 -8.607 1.00 93.31 92 SER A CA 1
ATOM 744 C C . SER A 1 92 ? -9.256 -7.878 -7.775 1.00 93.31 92 SER A C 1
ATOM 746 O O . SER A 1 92 ? -10.191 -8.312 -7.102 1.00 93.31 92 SER A O 1
ATOM 748 N N . ASP A 1 93 ? -8.075 -8.481 -7.816 1.00 94.25 93 ASP A N 1
ATOM 749 C CA . ASP A 1 93 ? -7.860 -9.848 -7.345 1.00 94.25 93 ASP A CA 1
ATOM 750 C C . ASP A 1 93 ? -7.467 -9.904 -5.875 1.00 94.25 93 ASP A C 1
ATOM 752 O O . ASP A 1 93 ? -7.862 -10.820 -5.162 1.00 94.25 93 ASP A O 1
ATOM 756 N N . HIS A 1 94 ? -6.692 -8.938 -5.392 1.00 94.50 94 HIS A N 1
ATOM 757 C CA . HIS A 1 94 ? -6.322 -8.872 -3.986 1.00 94.50 94 HIS A CA 1
ATOM 758 C C . HIS A 1 94 ? -7.468 -8.321 -3.138 1.00 94.50 94 HIS A C 1
ATOM 760 O O . HIS A 1 94 ? -7.749 -8.855 -2.065 1.00 94.50 94 HIS A O 1
ATOM 766 N N . MET A 1 95 ? -8.149 -7.279 -3.629 1.00 94.31 95 MET A N 1
ATOM 767 C CA . MET A 1 95 ? -9.195 -6.570 -2.891 1.00 94.31 95 MET A CA 1
ATOM 768 C C . MET A 1 95 ? -10.355 -7.485 -2.478 1.00 94.31 95 MET A C 1
ATOM 770 O O . MET A 1 95 ? -10.866 -7.360 -1.365 1.00 94.31 95 MET A O 1
ATOM 774 N N . GLN A 1 96 ? -10.736 -8.454 -3.320 1.00 94.38 96 GLN A N 1
ATOM 775 C CA . GLN A 1 96 ? -11.781 -9.433 -2.982 1.00 94.38 96 GLN A CA 1
ATOM 776 C C . GLN A 1 96 ? -11.416 -10.302 -1.766 1.00 94.38 96 GLN A C 1
ATOM 778 O O . GLN A 1 96 ? -12.310 -10.820 -1.102 1.00 94.38 96 GLN A O 1
ATOM 783 N N . HIS A 1 97 ? -10.125 -10.466 -1.460 1.00 94.38 97 HIS A N 1
ATOM 784 C CA . HIS A 1 97 ? -9.644 -11.269 -0.334 1.00 94.38 97 HIS A CA 1
ATOM 785 C C . HIS A 1 97 ? -9.431 -10.461 0.951 1.00 94.38 97 HIS A C 1
ATOM 787 O O . HIS A 1 97 ? -9.030 -11.016 1.979 1.00 94.38 97 HIS A O 1
ATOM 793 N N . CYS A 1 98 ? -9.705 -9.158 0.917 1.00 93.75 98 CYS A N 1
ATOM 794 C CA . CYS A 1 98 ? -9.703 -8.323 2.105 1.00 93.75 98 CYS A CA 1
ATOM 795 C C . CYS A 1 98 ? -10.937 -8.619 2.960 1.00 93.75 98 CYS A C 1
ATOM 797 O O . CYS A 1 98 ? -12.039 -8.848 2.457 1.00 93.75 98 CYS A O 1
ATOM 799 N N . VAL A 1 99 ? -10.746 -8.642 4.275 1.00 93.94 99 VAL A N 1
ATOM 800 C CA . VAL A 1 99 ? -11.798 -9.052 5.209 1.00 93.94 99 VAL A CA 1
ATOM 801 C C . VAL A 1 99 ? -12.633 -7.851 5.656 1.00 93.94 99 VAL A C 1
ATOM 803 O O . VAL A 1 99 ? -12.134 -6.726 5.690 1.00 93.94 99 VAL A O 1
ATOM 806 N N . PRO A 1 100 ? -13.902 -8.037 6.038 1.00 92.81 100 PRO A N 1
ATOM 807 C CA . PRO A 1 100 ? -14.673 -6.978 6.680 1.00 92.81 100 PRO A CA 1
ATOM 808 C C . PRO A 1 100 ? -13.990 -6.465 7.963 1.00 92.81 100 PRO A C 1
ATOM 810 O O . PRO A 1 100 ? -13.318 -7.221 8.666 1.00 92.81 100 PRO A O 1
ATOM 813 N N . SER A 1 101 ? -14.174 -5.19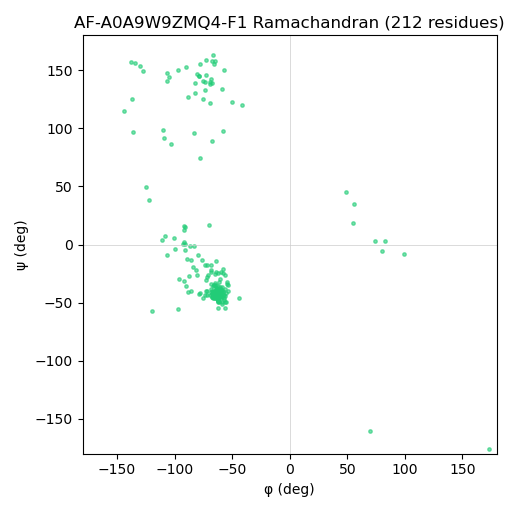2 8.321 1.00 87.88 101 SER A N 1
ATOM 814 C CA . SER A 1 101 ? -13.498 -4.585 9.490 1.00 87.88 101 SER A CA 1
ATOM 815 C C . SER A 1 101 ? -13.912 -5.202 10.824 1.00 87.88 101 SER A C 1
ATOM 817 O O . SER A 1 101 ? -13.153 -5.157 11.785 1.00 87.88 101 SER A O 1
ATOM 819 N N . ASN A 1 102 ? -15.112 -5.784 10.893 1.00 88.00 102 ASN A N 1
ATOM 820 C CA . ASN A 1 102 ? -15.572 -6.527 12.066 1.00 88.00 102 ASN A CA 1
ATOM 821 C C . ASN A 1 102 ? -14.934 -7.924 12.181 1.00 88.00 102 ASN A C 1
ATOM 823 O O . ASN A 1 102 ? -15.042 -8.543 13.234 1.00 88.00 102 ASN A O 1
ATOM 827 N N . VAL A 1 103 ? -14.283 -8.426 11.124 1.00 88.69 103 VAL A N 1
ATOM 828 C CA . VAL A 1 103 ? -13.521 -9.686 11.136 1.00 88.69 103 VAL A CA 1
ATOM 829 C C . VAL A 1 103 ? -12.079 -9.445 11.567 1.00 88.69 103 VAL A C 1
ATOM 831 O O . VAL A 1 103 ? -11.520 -10.238 12.319 1.00 88.69 103 VAL A O 1
ATOM 834 N N . SER A 1 104 ? -11.466 -8.363 11.087 1.00 84.56 104 SER A N 1
ATOM 835 C CA . SER A 1 104 ? -10.117 -7.967 11.483 1.00 84.56 104 SER A CA 1
ATOM 836 C C . SER A 1 104 ? -10.027 -6.453 11.545 1.00 84.56 104 SER A C 1
ATOM 838 O O . SER A 1 104 ? -10.092 -5.789 10.515 1.00 84.56 104 SER A O 1
ATOM 840 N N . SER A 1 105 ? -9.808 -5.926 12.745 1.00 78.19 105 SER A N 1
ATOM 841 C CA . SER A 1 105 ? -9.528 -4.508 13.001 1.00 78.19 105 SER A CA 1
ATOM 842 C C . SER A 1 105 ? -8.089 -4.259 13.466 1.00 78.19 105 SER A C 1
ATOM 844 O O . SER A 1 105 ? -7.729 -3.132 13.796 1.00 78.19 105 SER A O 1
ATOM 846 N N . GLY A 1 106 ? -7.251 -5.300 13.512 1.00 81.94 106 GLY A N 1
ATOM 847 C CA . GLY A 1 106 ? -5.871 -5.195 13.968 1.00 81.94 106 GLY A CA 1
ATOM 848 C C . GLY A 1 106 ? -5.181 -6.549 14.086 1.00 81.94 106 GLY A C 1
ATOM 849 O O . GLY A 1 106 ? -5.744 -7.591 13.753 1.00 81.94 106 GLY A O 1
ATOM 850 N N . LEU A 1 107 ? -3.939 -6.531 14.578 1.00 85.31 107 LEU A N 1
ATOM 851 C CA . LEU A 1 107 ? -3.111 -7.733 14.689 1.00 85.31 107 LEU A CA 1
ATOM 852 C C . LEU A 1 107 ? -3.718 -8.788 15.622 1.00 85.31 107 LEU A C 1
ATOM 854 O O . LEU A 1 107 ? -3.621 -9.965 15.309 1.00 85.31 107 LEU A O 1
ATOM 858 N N . SER A 1 108 ? -4.392 -8.404 16.708 1.00 83.25 108 SER A N 1
ATOM 859 C CA . SER A 1 108 ? -4.978 -9.346 17.679 1.00 83.25 108 SER A CA 1
ATOM 860 C C . SER A 1 108 ? -6.016 -10.310 17.089 1.00 83.25 108 SER A C 1
ATOM 862 O O . SER A 1 108 ? -6.205 -11.407 17.605 1.00 83.25 108 SER A O 1
ATOM 864 N N . PHE A 1 109 ? -6.649 -9.945 15.973 1.00 86.19 109 PHE A N 1
ATOM 865 C CA . PHE A 1 109 ? -7.627 -10.787 15.275 1.00 86.19 109 PHE A CA 1
ATOM 866 C C . PHE A 1 109 ? -7.002 -11.676 14.188 1.00 86.19 109 PHE A C 1
ATOM 868 O O . PHE A 1 109 ? -7.707 -12.408 13.490 1.00 86.19 109 PHE A O 1
ATOM 875 N N . LEU A 1 110 ? -5.676 -11.632 14.033 1.00 90.50 110 LEU A N 1
ATOM 876 C CA . LEU A 1 110 ? -4.941 -12.398 13.035 1.00 90.50 110 LEU A CA 1
ATOM 877 C C . LEU A 1 110 ? -4.166 -13.569 13.667 1.00 90.50 110 LEU A C 1
ATOM 879 O O . LEU A 1 110 ? -3.638 -13.452 14.775 1.00 90.50 110 LEU A O 1
ATOM 883 N N . PRO A 1 111 ? -4.014 -14.692 12.940 1.00 92.69 111 PRO A N 1
ATOM 884 C CA . PRO A 1 111 ? -4.535 -14.963 11.594 1.00 92.69 111 PRO A CA 1
ATOM 885 C C . PRO A 1 111 ? -6.019 -15.390 11.583 1.00 92.69 111 PRO A C 1
ATOM 887 O O . PRO A 1 111 ? -6.479 -16.122 12.459 1.00 92.69 111 PRO A O 1
ATOM 890 N N . VAL A 1 112 ? -6.753 -15.020 10.526 1.00 93.06 112 VAL A N 1
ATOM 891 C CA . VAL A 1 112 ? -8.134 -15.494 10.290 1.00 93.06 112 VAL A CA 1
ATOM 892 C C . VAL A 1 112 ? -8.179 -17.001 10.014 1.00 93.06 112 VAL A C 1
ATOM 894 O O . VAL A 1 112 ? -7.191 -17.569 9.561 1.00 93.06 112 VAL A O 1
ATOM 897 N N . SER A 1 113 ? -9.314 -17.664 10.269 1.00 93.75 113 SER A N 1
ATOM 898 C CA . SER A 1 113 ? -9.462 -19.129 10.114 1.00 93.75 113 SER A CA 1
ATOM 899 C C . SER A 1 113 ? -9.704 -19.629 8.696 1.00 93.75 113 SER A C 1
ATOM 901 O O . SER A 1 113 ? -9.363 -20.771 8.393 1.00 93.75 113 SER A O 1
ATOM 903 N N . PHE A 1 114 ? -10.282 -18.789 7.847 1.00 95.44 114 PHE A N 1
ATOM 904 C CA . PHE A 1 114 ? -10.728 -19.156 6.510 1.00 95.44 114 PHE A CA 1
ATOM 905 C C . PHE A 1 114 ? -10.295 -18.096 5.507 1.00 95.44 114 PHE A C 1
ATOM 907 O O . PHE A 1 114 ? -10.062 -16.944 5.884 1.00 95.44 114 PHE A O 1
ATOM 914 N N . VAL A 1 115 ? -10.176 -18.492 4.245 1.00 94.25 115 VAL A N 1
ATOM 915 C CA . VAL A 1 115 ? -10.011 -17.553 3.135 1.00 94.25 115 VAL A CA 1
ATOM 916 C C . VAL A 1 115 ? -11.308 -16.763 2.985 1.00 94.25 115 VAL A C 1
ATOM 918 O O . VAL A 1 115 ? -12.397 -17.315 3.117 1.00 94.25 115 VAL A O 1
ATOM 921 N N . TYR A 1 116 ? -11.196 -15.461 2.740 1.00 94.12 116 TYR A N 1
ATOM 922 C CA . TYR A 1 116 ? -12.347 -14.609 2.460 1.00 94.12 116 TYR A CA 1
ATOM 923 C C . TYR A 1 116 ? -12.399 -14.280 0.976 1.00 94.12 116 TYR A C 1
ATOM 925 O O . TYR A 1 116 ? -11.356 -14.096 0.350 1.00 94.12 116 TYR A O 1
ATOM 933 N N . VAL A 1 117 ? -13.607 -14.196 0.428 1.00 94.19 117 VAL A N 1
ATOM 934 C CA . VAL A 1 117 ? -13.876 -13.725 -0.932 1.00 94.19 117 VAL A CA 1
ATOM 935 C C . VAL A 1 117 ? -15.095 -12.813 -0.876 1.00 94.19 117 VAL A C 1
ATOM 937 O O . VAL A 1 117 ? -16.145 -13.200 -0.363 1.00 94.19 117 VAL A O 1
ATOM 940 N N . ASN A 1 118 ? -14.954 -11.586 -1.375 1.00 93.06 118 ASN A N 1
ATOM 941 C CA . ASN A 1 118 ? -16.001 -10.562 -1.399 1.00 93.06 118 ASN A CA 1
ATOM 942 C C . ASN A 1 118 ? -16.693 -10.388 -0.033 1.00 93.06 118 ASN A C 1
ATOM 944 O O . ASN A 1 118 ? -17.917 -10.345 0.073 1.00 93.06 118 ASN A O 1
ATOM 948 N N . GLY A 1 119 ? -15.892 -10.337 1.035 1.00 91.06 119 GLY A N 1
ATOM 949 C CA . GLY A 1 119 ? -16.364 -10.129 2.406 1.00 91.06 119 GLY A CA 1
ATOM 950 C C . GLY A 1 119 ? -16.936 -11.366 3.110 1.00 91.06 119 GLY A C 1
ATOM 951 O O . GLY A 1 119 ? -17.204 -11.295 4.306 1.00 91.06 119 GLY A O 1
ATOM 952 N N . SER A 1 120 ? -17.074 -12.502 2.422 1.00 94.62 120 SER A N 1
ATOM 953 C CA . SER A 1 120 ? -17.605 -13.745 2.998 1.00 94.62 120 SER A CA 1
ATOM 954 C C . SER A 1 120 ? -16.506 -14.780 3.219 1.00 94.62 120 SER A C 1
ATOM 956 O O . SER A 1 120 ? -15.612 -14.926 2.388 1.00 94.62 120 SER A O 1
ATOM 958 N N . ALA A 1 121 ? -16.576 -15.506 4.336 1.00 95.00 121 ALA A N 1
ATOM 959 C CA . ALA A 1 121 ? -15.648 -16.592 4.632 1.00 95.00 121 ALA A CA 1
ATOM 960 C C . ALA A 1 121 ? -15.984 -17.834 3.795 1.00 95.00 121 ALA A C 1
ATOM 962 O O . ALA A 1 121 ? -17.095 -18.361 3.883 1.00 95.00 121 ALA A O 1
ATOM 963 N N . ASP A 1 122 ? -15.011 -18.349 3.050 1.00 95.38 122 ASP A N 1
ATOM 964 C CA . ASP A 1 122 ? -15.091 -19.670 2.438 1.00 95.38 122 ASP A CA 1
ATOM 965 C C . ASP A 1 122 ? -14.688 -20.732 3.469 1.00 95.38 122 ASP A C 1
ATOM 967 O O . ASP A 1 122 ? -13.512 -21.033 3.682 1.00 95.38 122 ASP A O 1
ATOM 971 N N . VAL A 1 123 ? -15.689 -21.319 4.126 1.00 94.94 123 VAL A N 1
ATOM 972 C CA . VAL A 1 123 ? -15.492 -22.334 5.174 1.00 94.94 123 VAL A CA 1
ATOM 973 C C . VAL A 1 123 ? -14.844 -23.626 4.666 1.00 94.94 123 VAL A C 1
ATOM 975 O O . VAL A 1 123 ? -14.375 -24.432 5.475 1.00 94.94 123 VAL A O 1
ATOM 978 N N . THR A 1 124 ? -14.794 -23.833 3.347 1.00 96.31 124 THR A N 1
ATOM 979 C CA . THR A 1 124 ? -14.114 -24.981 2.734 1.00 96.31 124 THR A CA 1
ATOM 980 C C . THR A 1 124 ? -12.606 -24.758 2.614 1.00 96.31 124 THR A C 1
ATOM 982 O O . THR A 1 124 ? -11.841 -25.723 2.596 1.00 96.31 124 THR A O 1
ATOM 985 N N . GLN A 1 125 ? -12.157 -23.498 2.626 1.00 95.50 125 GLN A N 1
ATOM 986 C CA . GLN A 1 125 ? -10.757 -23.112 2.481 1.00 95.50 125 GLN A CA 1
ATOM 987 C C . GLN A 1 125 ? -10.191 -22.561 3.791 1.00 95.50 125 GLN A C 1
ATOM 989 O O . GLN A 1 125 ? -10.340 -21.387 4.134 1.00 95.50 125 GLN A O 1
ATOM 994 N N . LYS A 1 126 ? -9.489 -23.417 4.537 1.00 95.44 126 LYS A N 1
ATOM 995 C CA . LYS A 1 126 ? -8.794 -23.016 5.768 1.00 95.44 126 LYS A CA 1
ATOM 996 C C . LYS A 1 126 ? -7.479 -22.309 5.461 1.00 95.44 126 LYS A C 1
ATOM 998 O O . LYS A 1 126 ? -6.754 -22.691 4.546 1.00 95.44 126 LYS A O 1
ATOM 1003 N N . THR A 1 127 ? -7.132 -21.324 6.283 1.00 92.94 127 THR A N 1
ATOM 1004 C CA . THR A 1 127 ? -5.784 -20.745 6.273 1.00 92.94 127 THR A CA 1
ATOM 1005 C C . THR A 1 127 ? -4.798 -21.664 6.994 1.00 92.94 127 THR A C 1
ATOM 1007 O O . THR A 1 127 ? -5.171 -22.441 7.875 1.00 92.94 127 THR A O 1
ATOM 1010 N N . THR A 1 128 ? -3.515 -21.562 6.647 1.00 93.44 128 THR A N 1
ATOM 1011 C CA . THR A 1 128 ? -2.454 -22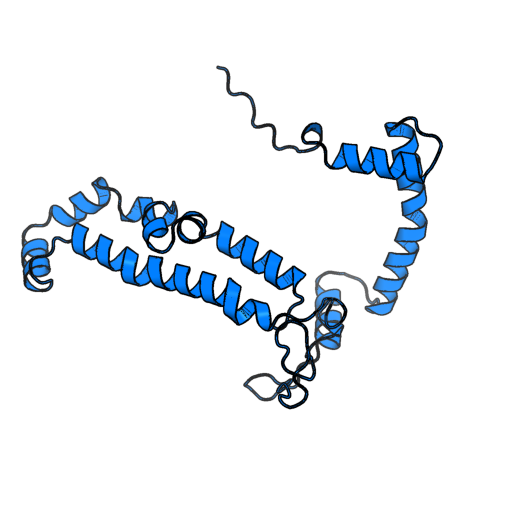.367 7.273 1.00 93.44 128 THR A CA 1
ATOM 1012 C C . THR A 1 128 ? -2.132 -21.911 8.695 1.00 93.44 128 THR A C 1
ATOM 1014 O O . THR A 1 128 ? -1.755 -22.729 9.526 1.00 93.44 128 THR A O 1
ATOM 1017 N N . LYS A 1 129 ? -2.287 -20.609 8.982 1.00 92.38 129 LYS A N 1
ATOM 1018 C CA . LYS A 1 129 ? -1.956 -19.961 10.269 1.00 92.38 129 LYS A CA 1
ATOM 1019 C C . LYS A 1 129 ? -0.513 -20.166 10.741 1.00 92.38 129 LYS A C 1
ATOM 1021 O O . LYS A 1 129 ? -0.217 -19.958 11.915 1.00 92.38 129 LYS A O 1
ATOM 1026 N N . VAL A 1 130 ? 0.379 -20.540 9.834 1.00 94.25 130 VAL A N 1
ATOM 1027 C CA . VAL A 1 130 ? 1.797 -20.767 10.109 1.00 94.25 130 VAL A CA 1
ATOM 1028 C C . VAL A 1 130 ? 2.650 -20.016 9.095 1.00 94.25 130 VAL A C 1
ATOM 1030 O O . VAL A 1 130 ? 2.208 -19.747 7.973 1.00 94.25 130 VAL A O 1
ATOM 1033 N N . LEU A 1 131 ? 3.869 -19.673 9.496 1.00 89.94 131 LEU A N 1
ATOM 1034 C CA . LEU A 1 131 ? 4.909 -19.197 8.592 1.00 89.94 131 LEU A CA 1
ATOM 1035 C C . LEU A 1 131 ? 5.346 -20.316 7.627 1.00 89.94 131 LEU A C 1
ATOM 1037 O O . LEU A 1 131 ? 5.109 -21.491 7.911 1.00 89.94 131 LEU A O 1
ATOM 1041 N N . PRO A 1 132 ? 6.025 -19.990 6.509 1.00 92.25 132 PRO A N 1
ATOM 1042 C CA . PRO A 1 132 ? 6.595 -21.000 5.609 1.00 92.25 132 PRO A CA 1
ATOM 1043 C C . PRO A 1 132 ? 7.557 -21.982 6.299 1.00 92.25 132 PRO A C 1
ATOM 1045 O O . PRO A 1 132 ? 7.700 -23.116 5.857 1.00 92.25 132 PRO A O 1
ATOM 1048 N N . SER A 1 133 ? 8.190 -21.552 7.390 1.00 95.06 133 SER A N 1
ATOM 1049 C CA . SER A 1 133 ? 9.060 -22.351 8.261 1.00 95.06 133 SER A CA 1
ATOM 1050 C C . SER A 1 133 ? 8.301 -23.244 9.257 1.00 95.06 133 SER A C 1
ATOM 1052 O O . SER A 1 133 ? 8.901 -24.125 9.867 1.00 95.06 133 SER A O 1
ATOM 1054 N N . GLY A 1 134 ? 6.979 -23.086 9.374 1.00 94.00 134 GLY A N 1
ATOM 1055 C CA . GLY A 1 134 ? 6.096 -23.930 10.182 1.00 94.00 134 GLY A CA 1
ATOM 1056 C C . GLY A 1 134 ? 5.716 -23.357 11.550 1.00 94.00 134 GLY A C 1
ATOM 1057 O O . GLY A 1 134 ? 4.836 -23.915 12.206 1.00 94.00 134 GLY A O 1
ATOM 1058 N N . GLU A 1 135 ? 6.307 -22.244 11.992 1.00 94.88 135 GLU A N 1
ATOM 1059 C CA . GLU A 1 135 ? 5.950 -21.632 13.274 1.00 94.88 135 GLU A CA 1
ATOM 1060 C C . GLU A 1 135 ? 4.537 -21.026 13.236 1.00 94.88 135 GLU A C 1
ATOM 1062 O O . GLU A 1 135 ? 4.152 -20.398 12.243 1.00 94.88 135 GLU A O 1
ATOM 1067 N N . PRO A 1 136 ? 3.754 -21.167 14.321 1.00 94.31 136 PRO A N 1
ATOM 1068 C CA . PRO A 1 136 ? 2.406 -20.622 14.394 1.00 94.31 136 PRO A CA 1
ATOM 1069 C C . PRO A 1 136 ? 2.407 -19.095 14.448 1.00 94.31 136 PRO A C 1
ATOM 1071 O O . PRO A 1 136 ? 3.167 -18.469 15.187 1.00 94.31 136 PRO A O 1
ATOM 1074 N N . LEU A 1 137 ? 1.478 -18.494 13.710 1.00 91.69 137 LEU A N 1
ATOM 1075 C CA . LEU A 1 137 ? 1.197 -17.066 13.774 1.00 91.69 137 LEU A CA 1
ATOM 1076 C C . LEU A 1 137 ? 0.263 -16.766 14.949 1.00 91.69 137 LEU A C 1
ATOM 1078 O O . LEU A 1 137 ? -0.799 -17.373 15.084 1.00 91.69 137 LEU A O 1
ATOM 1082 N N . ASN A 1 138 ? 0.632 -15.780 15.767 1.00 90.94 138 ASN A N 1
ATOM 1083 C CA . ASN A 1 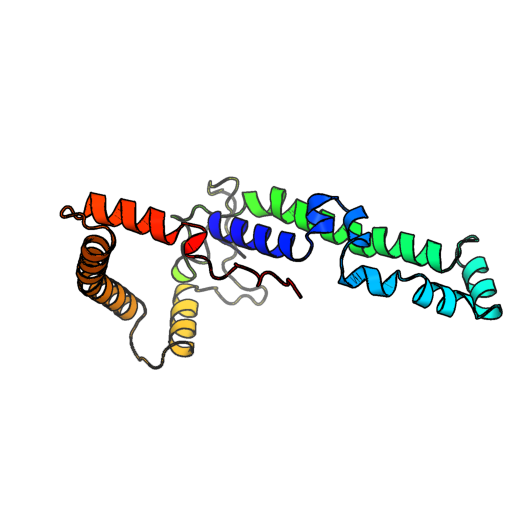138 ? -0.194 -15.277 16.861 1.00 90.94 138 ASN A CA 1
ATOM 1084 C C . ASN A 1 138 ? -0.150 -13.747 16.868 1.00 90.94 138 ASN A C 1
ATOM 1086 O O . ASN A 1 138 ? 0.789 -13.137 17.382 1.00 90.94 138 ASN A O 1
ATOM 1090 N N . GLY A 1 139 ? -1.159 -13.129 16.264 1.00 88.94 139 GLY A N 1
ATOM 1091 C CA . GLY A 1 139 ? -1.202 -11.686 16.122 1.00 88.94 139 GLY A CA 1
ATOM 1092 C C . GLY A 1 139 ? -1.466 -10.947 17.438 1.00 88.94 139 GLY A C 1
ATOM 1093 O O . GLY A 1 139 ? -0.961 -9.840 17.607 1.00 88.94 139 GLY A O 1
ATOM 1094 N N . SER A 1 140 ? -2.136 -11.569 18.416 1.00 86.75 140 SER A N 1
ATOM 1095 C CA . SER A 1 140 ? -2.255 -11.010 19.774 1.00 86.75 140 SER A CA 1
ATOM 1096 C C . SER A 1 140 ? -0.897 -10.905 20.455 1.00 86.75 140 SER A C 1
ATOM 1098 O O . SER A 1 140 ? -0.570 -9.867 21.024 1.00 86.75 140 SER A O 1
ATOM 1100 N N . LYS A 1 141 ? -0.065 -11.946 20.339 1.00 88.06 141 LYS A N 1
ATOM 1101 C CA . LYS A 1 141 ? 1.309 -11.913 20.850 1.00 88.06 141 LYS A CA 1
ATOM 1102 C C . LYS A 1 141 ? 2.150 -10.859 20.124 1.00 88.06 141 LYS A C 1
ATOM 1104 O O . LYS A 1 141 ? 2.827 -10.079 20.783 1.00 88.06 141 LYS A O 1
ATOM 1109 N N . ALA A 1 142 ? 2.051 -10.783 18.796 1.00 88.38 142 ALA A N 1
ATOM 1110 C CA . ALA A 1 142 ? 2.748 -9.755 18.022 1.00 88.38 142 ALA A CA 1
ATOM 1111 C C . ALA A 1 142 ? 2.334 -8.332 18.441 1.00 88.38 142 ALA A C 1
ATOM 1113 O O . ALA A 1 142 ? 3.179 -7.448 18.532 1.00 88.38 142 ALA A O 1
ATOM 1114 N N . TYR A 1 143 ? 1.050 -8.108 18.739 1.00 86.19 143 TYR A N 1
ATOM 1115 C CA . TYR A 1 143 ? 0.570 -6.821 19.242 1.00 86.19 143 TYR A CA 1
ATOM 1116 C C . TYR A 1 143 ? 1.185 -6.460 20.602 1.00 86.19 143 TYR A C 1
ATOM 1118 O O . TYR A 1 143 ? 1.641 -5.333 20.770 1.00 86.19 143 TYR A O 1
ATOM 1126 N N . VAL A 1 144 ? 1.258 -7.415 21.540 1.00 85.50 144 VAL A N 1
ATOM 1127 C CA . VAL A 1 144 ? 1.927 -7.227 22.844 1.00 85.50 144 VAL A CA 1
ATOM 1128 C C . VAL A 1 144 ? 3.391 -6.820 22.654 1.00 85.50 144 VAL A C 1
ATOM 1130 O O . VAL A 1 144 ? 3.854 -5.857 23.261 1.00 85.50 144 VAL A O 1
ATOM 1133 N N . GLU A 1 145 ? 4.120 -7.531 21.793 1.00 85.62 145 GLU A N 1
ATOM 1134 C CA . GLU A 1 145 ? 5.538 -7.260 21.531 1.00 85.62 145 GLU A CA 1
ATOM 1135 C C . GLU A 1 145 ? 5.740 -5.871 20.908 1.00 85.62 145 GLU A C 1
ATOM 1137 O O . GLU A 1 145 ? 6.569 -5.091 21.376 1.00 85.62 145 GLU A O 1
ATOM 1142 N N . ILE A 1 146 ? 4.929 -5.514 19.909 1.00 87.12 146 ILE A N 1
ATOM 1143 C CA . ILE A 1 146 ? 4.965 -4.196 19.264 1.00 87.12 146 ILE A CA 1
ATOM 1144 C C . ILE A 1 146 ? 4.644 -3.075 20.261 1.00 87.12 146 ILE A C 1
ATOM 1146 O O . ILE A 1 146 ? 5.310 -2.039 20.258 1.00 87.12 146 ILE A O 1
ATOM 1150 N N . LEU A 1 147 ? 3.657 -3.269 21.137 1.00 85.62 147 LEU A N 1
ATOM 1151 C CA . LEU A 1 147 ? 3.281 -2.276 22.143 1.00 85.62 147 LEU A CA 1
ATOM 1152 C C . LEU A 1 147 ? 4.446 -1.952 23.089 1.00 85.62 147 LEU A C 1
ATOM 1154 O O . LEU A 1 147 ? 4.676 -0.784 23.399 1.00 85.62 147 LEU A O 1
ATOM 1158 N N . SER A 1 148 ? 5.217 -2.964 23.492 1.00 83.56 148 SER A N 1
ATOM 1159 C CA . SER A 1 148 ? 6.405 -2.774 24.339 1.00 83.56 148 SER A CA 1
ATOM 1160 C C . SER A 1 148 ? 7.556 -2.050 23.635 1.00 83.56 148 SER A C 1
ATOM 1162 O O . SER A 1 148 ? 8.414 -1.465 24.285 1.00 83.56 148 SER A O 1
ATOM 1164 N N . TYR A 1 149 ? 7.582 -2.072 22.300 1.00 85.69 149 TYR A N 1
ATOM 1165 C CA . TYR A 1 149 ? 8.568 -1.328 21.523 1.00 85.69 149 TYR A CA 1
ATOM 1166 C C . TYR A 1 149 ? 8.207 0.159 21.426 1.00 85.69 149 TYR A C 1
ATOM 1168 O O . TYR A 1 149 ? 9.073 1.023 21.547 1.00 85.69 149 TYR A O 1
ATOM 1176 N N . PHE A 1 150 ? 6.927 0.465 21.204 1.00 86.44 150 PHE A N 1
ATOM 1177 C CA . PHE A 1 150 ? 6.459 1.844 21.033 1.00 86.44 150 PHE A CA 1
ATOM 1178 C C . PHE A 1 150 ? 6.146 2.559 22.344 1.00 86.44 150 PHE A C 1
ATOM 1180 O O . PHE A 1 150 ? 5.987 3.780 22.353 1.00 86.44 150 PHE A O 1
ATOM 1187 N N . THR A 1 151 ? 6.049 1.825 23.448 1.00 83.06 151 THR A N 1
ATOM 1188 C CA . THR A 1 151 ? 5.748 2.394 24.756 1.00 83.06 151 THR A CA 1
ATOM 1189 C C . THR A 1 151 ? 6.790 1.962 25.780 1.00 83.06 151 THR A C 1
ATOM 1191 O O . THR A 1 151 ? 7.353 0.880 25.698 1.00 83.06 151 THR A O 1
ATOM 1194 N N . THR A 1 152 ? 7.054 2.812 26.769 1.00 81.88 152 THR A N 1
ATOM 1195 C CA . THR A 1 152 ? 7.937 2.491 27.903 1.00 81.88 152 THR A CA 1
ATOM 1196 C C . THR A 1 152 ? 7.163 1.904 29.083 1.00 81.88 152 THR A C 1
ATOM 1198 O O . THR A 1 152 ? 7.653 1.909 30.214 1.00 81.88 152 THR A O 1
ATOM 1201 N N . THR A 1 153 ? 5.927 1.454 28.852 1.00 75.50 153 THR A N 1
ATOM 1202 C CA . THR A 1 153 ? 5.050 0.966 29.913 1.00 75.50 153 THR A CA 1
ATOM 1203 C C . THR A 1 153 ? 5.114 -0.553 30.001 1.00 75.50 153 THR A C 1
ATOM 1205 O O . THR A 1 153 ? 5.316 -1.252 29.012 1.00 75.50 153 THR A O 1
ATOM 1208 N N . ASN A 1 154 ? 4.898 -1.061 31.212 1.00 82.00 154 ASN A N 1
ATOM 1209 C CA . ASN A 1 154 ? 4.682 -2.487 31.447 1.00 82.00 154 ASN A CA 1
ATOM 1210 C C . ASN A 1 154 ? 3.190 -2.849 31.378 1.00 82.00 154 ASN A C 1
ATOM 1212 O O . ASN A 1 154 ? 2.797 -3.902 31.877 1.00 82.00 154 ASN A O 1
ATOM 1216 N N . ASN A 1 155 ? 2.351 -1.959 30.836 1.00 83.12 155 ASN A N 1
ATOM 1217 C CA . ASN A 1 155 ? 0.922 -2.206 30.758 1.00 83.12 155 ASN A CA 1
ATOM 1218 C C . ASN A 1 155 ? 0.610 -3.250 29.695 1.00 83.12 155 ASN A C 1
ATOM 1220 O O . ASN A 1 155 ? 1.233 -3.310 28.633 1.00 83.12 155 ASN A O 1
ATOM 1224 N N . THR A 1 156 ? -0.409 -4.052 29.970 1.00 85.75 156 THR A N 1
ATOM 1225 C CA . THR A 1 156 ? -0.936 -4.988 28.978 1.00 85.75 156 THR A CA 1
ATOM 1226 C C . THR A 1 156 ? -1.711 -4.239 27.882 1.00 85.75 156 THR A C 1
ATOM 1228 O O . THR A 1 156 ? -2.188 -3.125 28.118 1.00 85.75 156 THR A O 1
ATOM 1231 N N . PRO A 1 157 ? -1.890 -4.833 26.686 1.00 83.00 157 PRO A N 1
ATOM 1232 C CA . PRO A 1 157 ? -2.812 -4.324 25.669 1.00 83.00 157 PRO A CA 1
ATOM 1233 C C . PRO A 1 157 ? -4.176 -3.883 26.203 1.00 83.00 157 PRO A C 1
ATOM 1235 O O . PRO A 1 157 ? -4.636 -2.796 25.861 1.00 83.00 157 PRO A O 1
ATOM 1238 N N . ASP A 1 158 ? -4.789 -4.698 27.062 1.00 83.31 158 ASP A N 1
ATOM 1239 C CA . ASP A 1 158 ? -6.114 -4.423 27.615 1.00 83.31 158 ASP A CA 1
ATOM 1240 C C . ASP A 1 158 ? -6.071 -3.223 28.568 1.00 83.31 158 ASP A C 1
ATOM 1242 O O . ASP A 1 158 ? -6.917 -2.340 28.497 1.00 83.31 158 ASP A O 1
ATOM 1246 N N . GLU A 1 159 ? -5.035 -3.109 29.401 1.00 89.62 159 GLU A N 1
ATOM 1247 C CA . GLU A 1 159 ? -4.855 -1.939 30.269 1.00 89.62 159 GLU A CA 1
ATOM 1248 C C . GLU A 1 159 ? -4.638 -0.646 29.476 1.00 89.62 159 GLU A C 1
ATOM 1250 O O . GLU A 1 159 ? -5.167 0.402 29.851 1.00 89.62 159 GLU A O 1
ATOM 1255 N N . VAL A 1 160 ? -3.879 -0.701 28.377 1.00 87.25 160 VAL A N 1
ATOM 1256 C CA . VAL A 1 160 ? -3.701 0.451 27.479 1.00 87.25 160 VAL A CA 1
ATOM 1257 C C . VAL A 1 160 ? -5.022 0.815 26.804 1.00 87.25 160 VAL A C 1
ATOM 1259 O O . VAL A 1 160 ? -5.347 1.999 26.699 1.00 87.25 160 VAL A O 1
ATOM 1262 N N . HIS A 1 161 ? -5.804 -0.179 26.384 1.00 84.31 161 HIS A N 1
ATOM 1263 C CA . HIS A 1 161 ? -7.121 0.027 25.793 1.00 84.31 161 HIS A CA 1
ATOM 1264 C C . HIS A 1 161 ? -8.093 0.702 26.774 1.00 84.31 161 HIS A C 1
ATOM 1266 O O . HIS A 1 161 ? -8.685 1.735 26.448 1.00 84.31 161 HIS A O 1
ATOM 1272 N N . GLU A 1 162 ? -8.180 0.193 28.004 1.00 91.12 162 GLU A N 1
ATOM 1273 C CA . GLU A 1 162 ? -9.001 0.765 29.076 1.00 91.12 162 GLU A CA 1
ATOM 1274 C C . GLU A 1 162 ? -8.543 2.176 29.463 1.00 91.12 162 GLU A C 1
ATOM 1276 O O . GLU A 1 162 ? -9.362 3.084 29.640 1.00 91.12 162 GLU A O 1
ATOM 1281 N N . LEU A 1 163 ? -7.228 2.409 29.541 1.00 91.31 163 LEU A N 1
ATOM 1282 C CA . LEU A 1 163 ? -6.682 3.747 29.753 1.00 91.31 163 LEU A CA 1
ATOM 1283 C C . LEU A 1 163 ? -7.095 4.696 28.622 1.00 91.31 163 LEU A C 1
ATOM 1285 O O . LEU A 1 163 ? -7.483 5.833 28.898 1.00 91.31 163 LEU A O 1
ATOM 1289 N N . GLY A 1 164 ? -7.065 4.232 27.371 1.00 90.50 164 GLY A N 1
ATOM 1290 C CA . GLY A 1 164 ? -7.550 4.972 26.209 1.00 90.50 164 GLY A CA 1
ATOM 1291 C C . GLY A 1 164 ? -9.008 5.403 26.367 1.00 90.50 164 GLY A C 1
ATOM 1292 O O . GLY A 1 164 ? -9.311 6.590 26.233 1.00 90.50 164 GLY A O 1
ATOM 1293 N N . TYR A 1 165 ? -9.900 4.485 26.747 1.00 95.19 165 TYR A N 1
ATOM 1294 C CA . TYR A 1 165 ? -11.303 4.817 27.014 1.00 95.19 165 TYR A CA 1
ATOM 1295 C C . TYR A 1 165 ? -11.476 5.778 28.184 1.00 95.19 165 TYR A C 1
ATOM 1297 O O . TYR A 1 165 ? -12.284 6.706 28.100 1.00 95.19 165 TYR A O 1
ATOM 1305 N N . LYS A 1 166 ? -10.712 5.605 29.263 1.00 96.75 166 LYS A N 1
ATOM 1306 C CA . LYS A 1 166 ? -10.739 6.518 30.409 1.00 96.75 166 LYS A CA 1
ATOM 1307 C C . LYS A 1 166 ? -10.329 7.934 30.006 1.00 96.75 166 LYS A C 1
ATOM 1309 O O . LYS A 1 166 ? -10.988 8.899 30.393 1.00 96.75 166 LYS A O 1
ATOM 1314 N N . MET A 1 167 ? -9.261 8.063 29.221 1.00 96.25 167 MET A N 1
ATOM 1315 C CA . MET A 1 167 ? -8.805 9.354 28.707 1.00 96.25 167 MET A CA 1
ATOM 1316 C C . MET A 1 167 ? -9.818 9.955 27.734 1.00 96.25 167 MET A C 1
ATOM 1318 O O . MET A 1 167 ? -10.096 11.146 27.834 1.00 96.25 167 MET A O 1
ATOM 1322 N N . LEU A 1 168 ? -10.438 9.148 26.867 1.00 95.50 168 LEU A N 1
ATOM 1323 C CA . LEU A 1 168 ? -11.500 9.602 25.968 1.00 95.50 168 LEU A CA 1
ATOM 1324 C C . LEU A 1 168 ? -12.683 10.191 26.745 1.00 95.50 168 LEU A C 1
ATOM 1326 O O . LEU A 1 168 ? -13.099 11.309 26.459 1.00 95.50 168 LEU A O 1
ATOM 1330 N N . HIS A 1 169 ? -13.183 9.491 27.766 1.00 96.50 169 HIS A N 1
ATOM 1331 C CA . HIS A 1 169 ? -14.284 9.985 28.601 1.00 96.50 169 HIS A CA 1
ATOM 1332 C C . HIS A 1 169 ? -13.934 11.280 29.339 1.00 96.50 169 HIS A C 1
ATOM 1334 O O . HIS A 1 169 ? -14.811 12.109 29.568 1.00 96.50 169 HIS A O 1
ATOM 1340 N N . LYS A 1 170 ? -12.660 11.462 29.705 1.00 96.31 170 LYS A N 1
ATOM 1341 C CA . LYS A 1 170 ? -12.189 12.682 30.363 1.00 96.31 170 LYS A CA 1
ATOM 1342 C C . LYS A 1 170 ? -12.063 13.856 29.390 1.00 96.31 170 LYS A C 1
ATOM 1344 O O . LYS A 1 170 ? -12.496 14.953 29.717 1.00 96.31 170 LYS A O 1
ATOM 1349 N N . LEU A 1 171 ? -11.468 13.629 28.221 1.00 97.25 171 LEU A N 1
ATOM 1350 C CA . LEU A 1 171 ? -11.085 14.689 27.285 1.00 97.25 171 LEU A CA 1
ATOM 1351 C C . LEU A 1 171 ? -12.205 15.074 26.312 1.00 97.25 171 LEU A C 1
ATOM 1353 O O . LEU A 1 171 ? -12.251 16.210 25.852 1.00 97.25 171 LEU A O 1
ATOM 1357 N N . TYR A 1 172 ? -13.124 14.160 25.992 1.00 96.00 172 TYR A N 1
ATOM 1358 C CA . TYR A 1 172 ? -14.209 14.445 25.050 1.00 96.00 172 TYR A CA 1
ATOM 1359 C C . TYR A 1 172 ? -15.126 15.602 25.502 1.00 96.00 172 TYR A C 1
ATOM 1361 O O . TYR A 1 172 ? -15.428 16.463 24.675 1.00 96.00 172 TYR A O 1
ATOM 1369 N N . PRO A 1 173 ? -15.514 15.721 26.791 1.00 96.50 173 PRO A N 1
ATOM 1370 C CA . PRO A 1 173 ? -16.240 16.894 27.277 1.00 96.50 173 PRO A CA 1
ATOM 1371 C C . PRO A 1 173 ? -15.466 18.209 27.117 1.00 96.50 173 PRO A C 1
ATOM 1373 O O . PRO A 1 173 ? -16.069 19.229 26.792 1.00 96.50 173 PRO A O 1
ATOM 1376 N N . GLU A 1 174 ? -14.143 18.191 27.308 1.00 96.06 174 GLU A N 1
ATOM 1377 C CA . GLU A 1 174 ? -13.287 19.368 27.106 1.00 96.06 174 GLU A CA 1
ATOM 1378 C C . GLU A 1 174 ? -13.263 19.773 25.622 1.00 96.06 174 GLU A C 1
ATOM 1380 O O . GLU A 1 174 ? -13.390 20.952 25.296 1.00 96.06 174 GLU A O 1
ATOM 1385 N N . ALA A 1 175 ? -13.200 18.800 24.708 1.00 95.12 175 ALA A N 1
ATOM 1386 C CA . ALA A 1 175 ? -13.292 19.053 23.270 1.00 95.12 175 ALA A CA 1
ATOM 1387 C C . ALA A 1 175 ? -14.654 19.647 22.861 1.00 95.12 175 ALA A C 1
ATOM 1389 O O . ALA A 1 175 ? -14.700 20.554 22.030 1.00 95.12 175 ALA A O 1
ATOM 1390 N N . LEU A 1 176 ? -15.757 19.181 23.458 1.00 96.31 176 LEU A N 1
ATOM 1391 C CA . LEU A 1 176 ? -17.090 19.754 23.229 1.00 96.31 176 LEU A CA 1
ATOM 1392 C C . LEU A 1 176 ? -17.207 21.185 23.767 1.00 96.31 176 LEU A C 1
ATOM 1394 O O . LEU A 1 176 ? -17.856 22.021 23.143 1.00 96.31 176 LEU A O 1
ATOM 1398 N N . GLU A 1 177 ? -16.563 21.491 24.894 1.00 96.56 177 GLU A N 1
ATOM 1399 C CA . GLU A 1 177 ? -16.508 22.858 25.413 1.00 96.56 177 GLU A CA 1
ATOM 1400 C C . GLU A 1 177 ? -15.779 23.796 24.446 1.00 96.56 177 GLU A C 1
ATOM 1402 O O . GLU A 1 177 ? -16.300 24.860 24.117 1.00 96.56 177 GLU A O 1
ATOM 1407 N N . VAL A 1 178 ? -14.632 23.374 23.909 1.00 96.06 178 VAL A N 1
ATOM 1408 C CA . VAL A 1 178 ? -13.925 24.131 22.864 1.00 96.06 178 VAL A CA 1
ATOM 1409 C C . VAL A 1 178 ? -14.804 24.304 21.623 1.00 96.06 178 VAL A C 1
ATOM 1411 O O . VAL A 1 178 ? -14.905 25.414 21.101 1.00 96.06 178 VAL A O 1
ATOM 1414 N N . ALA A 1 179 ? -15.492 23.248 21.178 1.00 96.81 179 ALA A N 1
ATOM 1415 C CA . ALA A 1 179 ? -16.401 23.322 20.036 1.00 96.81 179 ALA A CA 1
ATOM 1416 C C . ALA A 1 179 ? -17.497 24.380 20.248 1.00 96.81 179 ALA A C 1
ATOM 1418 O O . ALA A 1 179 ? -17.747 25.186 19.352 1.00 96.81 179 ALA A O 1
ATOM 1419 N N . ARG A 1 180 ? -18.103 24.445 21.442 1.00 97.62 180 ARG A N 1
ATOM 1420 C CA . ARG A 1 180 ? -19.084 25.487 21.798 1.00 97.62 180 ARG A CA 1
ATOM 1421 C C . ARG A 1 180 ? -18.484 26.886 21.775 1.00 97.62 180 ARG A C 1
ATOM 1423 O O . ARG A 1 180 ? -19.092 27.800 21.230 1.00 97.62 180 ARG A O 1
ATOM 1430 N N . GLN A 1 181 ? -17.298 27.061 22.352 1.00 96.44 181 GLN A N 1
ATOM 1431 C CA . GLN A 1 181 ? -16.635 28.365 22.414 1.00 96.44 181 GLN A CA 1
ATOM 1432 C C . GLN A 1 181 ? -16.281 28.899 21.023 1.00 96.44 181 GLN A C 1
ATOM 1434 O O . GLN A 1 181 ? -16.460 30.085 20.761 1.00 96.44 181 GLN A O 1
ATOM 1439 N N . VAL A 1 182 ? -15.816 28.025 20.127 1.00 94.69 182 VAL A N 1
ATOM 1440 C CA . VAL A 1 182 ? -15.429 28.393 18.758 1.00 94.69 182 VAL A CA 1
ATOM 1441 C C . VAL A 1 182 ? -16.649 28.668 17.876 1.00 94.69 182 VAL A C 1
ATOM 1443 O O . VAL A 1 182 ? -16.651 29.638 17.124 1.00 94.69 182 VAL A O 1
ATOM 1446 N N . THR A 1 183 ? -17.687 27.835 17.964 1.00 94.88 183 THR A N 1
ATOM 1447 C CA . THR A 1 183 ? -18.892 27.959 17.120 1.00 94.88 183 THR A CA 1
ATOM 1448 C C . THR A 1 183 ? -19.912 28.961 17.669 1.00 94.88 183 THR A C 1
ATOM 1450 O O . THR A 1 183 ? -20.792 29.415 16.945 1.00 94.88 183 THR A O 1
ATOM 1453 N N . GLY A 1 184 ? -19.829 29.305 18.958 1.00 95.69 184 GLY A N 1
ATOM 1454 C CA . GLY A 1 184 ? -20.840 30.092 19.669 1.00 95.69 184 GLY A CA 1
ATOM 1455 C C . GLY A 1 184 ? -22.123 29.313 19.993 1.00 95.69 184 GLY A C 1
ATOM 1456 O O . GLY A 1 184 ? -23.062 29.885 20.556 1.00 95.69 184 GLY A O 1
ATOM 1457 N N . GLN A 1 185 ? -22.183 28.020 19.662 1.00 94.75 185 GLN A N 1
ATOM 1458 C CA . GLN A 1 185 ? -23.348 27.174 19.903 1.00 94.75 185 GLN A CA 1
ATOM 1459 C C . GLN A 1 185 ? -23.416 26.716 21.360 1.00 94.75 185 GLN A C 1
ATOM 1461 O O . GLN A 1 185 ? -22.405 26.448 22.005 1.00 94.75 185 GLN A O 1
ATOM 1466 N N . LYS A 1 186 ? -24.636 26.596 21.893 1.00 91.94 186 LYS A N 1
ATOM 1467 C CA . LYS A 1 186 ? -24.863 26.133 23.277 1.00 91.94 186 LYS A CA 1
ATOM 1468 C C . LYS A 1 186 ? -25.067 24.624 23.378 1.00 91.94 186 LYS A C 1
ATOM 1470 O O . LYS A 1 186 ? -24.725 24.028 24.396 1.00 91.94 186 LYS A O 1
ATOM 1475 N N . ASP A 1 187 ? -25.648 24.032 22.343 1.00 95.62 187 ASP A N 1
ATOM 1476 C CA . ASP A 1 187 ? -25.926 22.603 22.267 1.00 95.62 187 ASP A CA 1
ATOM 1477 C C . ASP A 1 187 ? -24.685 21.814 21.823 1.00 95.62 187 ASP A C 1
ATOM 1479 O O . ASP A 1 187 ? -23.963 22.245 20.927 1.00 95.62 187 ASP A O 1
ATOM 1483 N N . ASN A 1 188 ? -24.443 20.658 22.446 1.00 94.50 188 ASN A N 1
ATOM 1484 C CA . ASN A 1 188 ? -23.256 19.839 22.185 1.00 94.50 188 ASN A CA 1
ATOM 1485 C C . ASN A 1 188 ? -23.243 19.245 20.778 1.00 94.50 188 ASN A C 1
ATOM 1487 O O . ASN A 1 188 ? -22.198 19.253 20.132 1.00 94.50 188 ASN A O 1
ATOM 1491 N N . ASP A 1 189 ? -24.371 18.701 20.320 1.00 95.31 189 ASP A N 1
ATOM 1492 C CA . ASP A 1 189 ? -24.434 18.022 19.026 1.00 95.31 189 ASP A CA 1
ATOM 1493 C C . ASP A 1 189 ? -24.285 19.032 17.889 1.00 95.31 189 ASP A C 1
ATOM 1495 O O . ASP A 1 189 ? -23.477 18.834 16.980 1.00 95.31 189 ASP A O 1
ATOM 1499 N N . THR A 1 190 ? -24.971 20.169 18.005 1.00 95.81 190 THR A N 1
ATOM 1500 C CA . THR A 1 190 ? -24.864 21.278 17.051 1.00 95.81 190 THR A CA 1
ATOM 1501 C C . THR A 1 190 ? -23.447 21.854 17.025 1.00 95.81 190 THR A C 1
ATOM 1503 O O . THR A 1 190 ? -22.864 22.001 15.951 1.00 95.81 190 THR A O 1
ATOM 1506 N N . ALA A 1 191 ? -22.854 22.117 18.198 1.00 96.31 191 ALA A N 1
ATOM 1507 C CA . ALA A 1 191 ? -21.481 22.610 18.300 1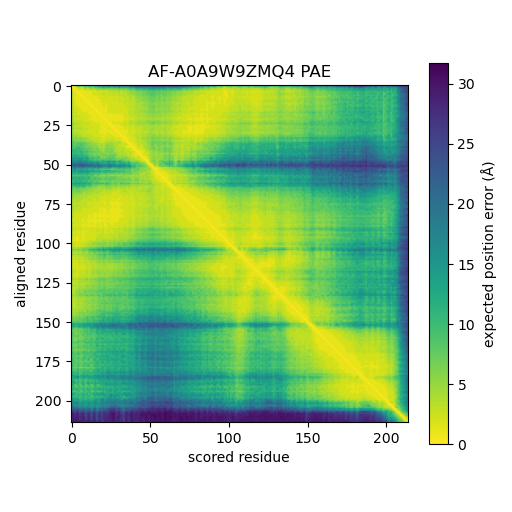.00 96.31 191 ALA A CA 1
ATOM 1508 C C . ALA A 1 191 ? -20.477 21.625 17.691 1.00 96.31 191 ALA A C 1
ATOM 1510 O O . ALA A 1 191 ? -19.592 22.037 16.946 1.00 96.31 191 ALA A O 1
ATOM 1511 N N . ARG A 1 192 ? -20.619 20.321 17.966 1.00 96.44 192 ARG A N 1
ATOM 1512 C CA . ARG A 1 192 ? -19.770 19.272 17.388 1.00 96.44 192 ARG A CA 1
ATOM 1513 C C . ARG A 1 192 ? -19.858 19.276 15.867 1.00 96.44 192 ARG A C 1
ATOM 1515 O O . ARG A 1 192 ? -18.823 19.268 15.206 1.00 96.44 192 ARG A O 1
ATOM 1522 N N . ASP A 1 193 ? -21.065 19.261 15.314 1.00 96.19 193 ASP A N 1
ATOM 1523 C CA . ASP A 1 193 ? -21.264 19.123 13.872 1.00 96.19 193 ASP A CA 1
ATOM 1524 C C . ASP A 1 193 ? -20.772 20.363 13.112 1.00 96.19 193 ASP A C 1
ATOM 1526 O O . ASP A 1 193 ? -20.154 20.236 12.053 1.00 96.19 193 ASP A O 1
ATOM 1530 N N . GLU A 1 194 ? -20.982 21.565 13.655 1.00 95.12 194 GLU A N 1
ATOM 1531 C CA . GLU A 1 194 ? -20.421 22.800 13.095 1.00 95.12 194 GLU A CA 1
ATOM 1532 C C . GLU A 1 194 ? -18.900 22.852 13.228 1.00 95.12 194 GLU A C 1
ATOM 1534 O O . GLU A 1 194 ? -18.209 23.170 12.259 1.00 95.12 194 GLU A O 1
ATOM 1539 N N . PHE A 1 195 ? -18.359 22.452 14.377 1.00 94.75 195 PHE A N 1
ATOM 1540 C CA . PHE A 1 195 ? -16.917 22.407 14.587 1.00 94.75 195 PHE A CA 1
ATOM 1541 C C . PHE A 1 195 ? -16.233 21.400 13.651 1.00 94.75 195 PHE A C 1
ATOM 1543 O O . PHE A 1 195 ? -15.196 21.706 13.068 1.00 94.75 195 PHE A O 1
ATOM 1550 N N . LEU A 1 196 ? -16.839 20.233 13.403 1.00 93.38 196 LEU A N 1
ATOM 1551 C CA . LEU A 1 196 ? -16.351 19.272 12.408 1.00 93.38 196 LEU A CA 1
ATOM 1552 C C . LEU A 1 196 ? -16.384 19.837 10.982 1.00 93.38 196 LEU A C 1
ATOM 1554 O O . LEU A 1 196 ? -15.471 19.561 10.205 1.00 93.38 196 LEU A O 1
ATOM 1558 N N . LYS A 1 197 ? -17.398 20.632 10.619 1.00 94.00 197 LYS A N 1
ATOM 1559 C CA . LYS A 1 197 ? -17.417 21.328 9.318 1.00 94.00 197 LYS A CA 1
ATOM 1560 C C . LYS A 1 197 ? -16.270 22.327 9.214 1.00 94.00 197 LYS A C 1
ATOM 1562 O O . LYS A 1 197 ? -15.613 22.364 8.180 1.00 94.00 197 LYS A O 1
ATOM 1567 N N . MET A 1 198 ? -16.002 23.084 10.279 1.00 90.81 198 MET A N 1
ATOM 1568 C CA . MET A 1 198 ? -14.876 24.021 10.326 1.00 90.81 198 MET A CA 1
ATOM 1569 C C . MET A 1 198 ? -13.536 23.297 10.185 1.00 90.81 198 MET A C 1
ATOM 1571 O O . MET A 1 198 ? -12.739 23.679 9.339 1.00 90.81 198 MET A O 1
ATOM 1575 N N . LEU A 1 199 ? -13.300 22.221 10.943 1.00 89.25 199 LEU A N 1
ATOM 1576 C CA . LEU A 1 199 ? -12.055 21.441 10.870 1.00 89.25 199 LEU A CA 1
ATOM 1577 C C . LEU A 1 199 ? -11.801 20.828 9.486 1.00 89.25 199 LEU A C 1
ATOM 1579 O O . LEU A 1 199 ? -10.650 20.652 9.099 1.00 89.25 199 LEU A O 1
ATOM 1583 N N . ASN A 1 200 ? -12.865 20.511 8.749 1.00 87.69 200 ASN A N 1
ATOM 1584 C CA . ASN A 1 200 ? -12.784 19.998 7.383 1.00 87.69 200 ASN A CA 1
ATOM 1585 C C . ASN A 1 200 ? -12.823 21.104 6.312 1.00 87.69 200 ASN A C 1
ATOM 1587 O O . ASN A 1 200 ? -12.789 20.793 5.120 1.00 87.69 200 ASN A O 1
ATOM 1591 N N . SER A 1 201 ? -12.919 22.377 6.710 1.00 88.56 201 SER A N 1
ATOM 1592 C CA . SER A 1 201 ? -12.827 23.512 5.794 1.00 88.56 201 SER A CA 1
ATOM 1593 C C . SER A 1 201 ? -11.409 23.630 5.249 1.00 88.56 201 SER A C 1
ATOM 1595 O O . SER A 1 201 ? -10.434 23.468 5.983 1.00 88.56 201 SER A O 1
ATOM 1597 N N . SER A 1 202 ? -11.287 24.002 3.973 1.00 81.56 202 SER A N 1
ATOM 1598 C CA . SER A 1 202 ? -9.992 24.272 3.344 1.00 81.56 202 SER A CA 1
ATOM 1599 C C . SER A 1 202 ? -9.195 25.366 4.053 1.00 81.56 202 SER A C 1
ATOM 1601 O O . SER A 1 202 ? -7.972 25.363 3.984 1.00 81.56 202 SER A O 1
ATOM 1603 N N . GLU A 1 203 ? -9.869 26.271 4.766 1.00 80.44 203 GLU A N 1
ATOM 1604 C CA . GLU A 1 203 ? -9.236 27.324 5.572 1.00 80.44 203 GLU A CA 1
ATOM 1605 C C . GLU A 1 203 ? -8.410 26.771 6.744 1.00 80.44 203 GLU A C 1
ATOM 1607 O O . GLU A 1 203 ? -7.478 27.427 7.202 1.00 80.44 203 GLU A O 1
ATOM 1612 N N . MET A 1 204 ? -8.716 25.554 7.208 1.00 79.50 204 MET A N 1
ATOM 1613 C CA . MET A 1 204 ? -7.984 24.868 8.278 1.00 79.50 204 MET A CA 1
ATOM 1614 C C . MET A 1 204 ? -6.850 23.982 7.751 1.00 79.50 204 MET A C 1
ATOM 1616 O O . MET A 1 204 ? -6.092 23.412 8.540 1.00 79.50 204 MET A O 1
ATOM 1620 N N . PHE A 1 205 ? -6.703 23.854 6.430 1.00 79.12 205 PHE A N 1
ATOM 1621 C CA . PHE A 1 205 ? -5.600 23.115 5.833 1.00 79.12 205 PHE A CA 1
ATOM 1622 C C . PHE A 1 205 ? -4.404 24.041 5.619 1.00 79.12 205 PHE A C 1
ATOM 1624 O O . PHE A 1 205 ? -4.481 25.063 4.944 1.00 79.12 205 PHE A O 1
ATOM 1631 N N . PHE A 1 206 ? -3.243 23.639 6.135 1.00 65.75 206 PHE A N 1
ATOM 1632 C CA . PHE A 1 206 ? -1.971 24.357 5.978 1.00 65.75 206 PHE A CA 1
ATOM 1633 C C . PHE A 1 206 ? -1.400 24.315 4.543 1.00 65.75 206 PHE A C 1
ATOM 1635 O O . PHE A 1 206 ? -0.218 24.569 4.335 1.00 65.75 206 PHE A O 1
ATOM 1642 N N . SER A 1 207 ? -2.216 23.970 3.544 1.00 56.03 207 SER A N 1
ATOM 1643 C CA . SER A 1 207 ? -1.824 23.809 2.142 1.00 56.03 207 SER A CA 1
ATOM 1644 C C . SER A 1 207 ? -1.987 25.075 1.299 1.00 56.03 207 SER A C 1
ATOM 1646 O O . SER A 1 207 ? -1.894 24.989 0.076 1.00 56.03 207 SER A O 1
ATOM 1648 N N . ASN A 1 208 ? -2.206 26.243 1.911 1.00 52.19 208 ASN A N 1
ATOM 1649 C CA . ASN A 1 208 ? -2.066 27.513 1.202 1.00 52.19 208 ASN A CA 1
ATOM 1650 C C . ASN A 1 208 ? -0.583 27.714 0.869 1.00 52.19 208 ASN A C 1
ATOM 1652 O O . ASN A 1 208 ? 0.193 28.253 1.656 1.00 52.19 208 ASN A O 1
ATOM 1656 N N . VAL A 1 209 ? -0.194 27.201 -0.299 1.00 51.09 209 VAL A N 1
ATOM 1657 C CA . VAL A 1 209 ? 1.053 27.534 -0.978 1.00 51.09 209 VAL A CA 1
ATOM 1658 C C . VAL A 1 209 ? 1.128 29.053 -1.015 1.00 51.09 209 VAL A C 1
ATOM 1660 O O . VAL A 1 209 ? 0.197 29.705 -1.482 1.00 51.09 209 VAL A O 1
ATOM 1663 N N . PHE A 1 210 ? 2.208 29.594 -0.456 1.00 46.62 210 PHE A N 1
ATOM 1664 C CA . PHE A 1 210 ? 2.555 31.002 -0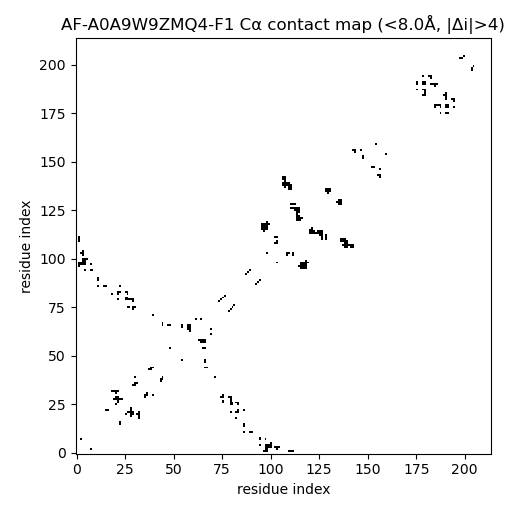.548 1.00 46.62 210 PHE A CA 1
ATOM 1665 C C . PHE A 1 210 ? 2.298 31.494 -1.970 1.00 46.62 210 PHE A C 1
ATOM 1667 O O . PHE A 1 210 ? 2.876 30.968 -2.922 1.00 46.62 210 PHE A O 1
ATOM 1674 N N . ASP A 1 211 ? 1.419 32.483 -2.084 1.00 43.75 211 ASP A N 1
ATOM 1675 C CA . ASP A 1 211 ? 1.212 33.252 -3.297 1.00 43.75 211 ASP A CA 1
ATOM 1676 C C . ASP A 1 211 ? 2.566 33.885 -3.648 1.00 43.75 211 ASP A C 1
ATOM 1678 O O . ASP A 1 211 ? 3.021 34.843 -3.017 1.00 43.75 211 ASP A O 1
ATOM 1682 N N . SER A 1 212 ? 3.301 33.258 -4.566 1.00 45.44 212 SER A N 1
ATOM 1683 C CA . SER A 1 212 ? 4.572 33.769 -5.061 1.00 45.44 212 SER A CA 1
ATOM 1684 C C . SER A 1 212 ? 4.274 34.883 -6.057 1.00 45.44 212 SER A C 1
ATOM 1686 O O . SER A 1 212 ? 4.380 34.698 -7.267 1.00 45.44 212 SER A O 1
ATOM 1688 N N . THR A 1 213 ? 3.876 36.042 -5.541 1.00 41.41 213 THR A N 1
ATOM 1689 C CA . THR A 1 213 ? 3.912 37.306 -6.275 1.00 41.41 213 THR A CA 1
ATOM 1690 C C . THR A 1 213 ? 5.098 38.132 -5.794 1.00 41.41 213 THR A C 1
ATOM 1692 O O . THR A 1 213 ? 4.956 38.981 -4.914 1.00 41.41 213 THR A O 1
ATOM 1695 N N . THR A 1 214 ? 6.255 37.875 -6.400 1.00 38.91 214 THR A N 1
ATOM 1696 C CA . THR A 1 214 ? 7.294 38.871 -6.713 1.00 38.91 214 THR A CA 1
ATOM 1697 C C . THR A 1 214 ? 7.997 38.441 -7.984 1.00 38.91 214 THR A C 1
ATOM 1699 O O . THR A 1 214 ? 8.452 37.275 -8.003 1.00 38.91 214 THR A O 1
#

InterPro domains:
  IPR010281 Protein of unknown function DUF885 [PF05960] (50-205)
  IPR010281 Protein of unknown function DUF885 [PTHR33361] (1-208)

Mean predicted aligned error: 9.42 Å

Radius of gyration: 26.81 Å; Cα contacts (8 Å, |Δi|>4): 209; chains: 1; bounding box: 57×64×68 Å